Protein AF-A0A382IQC7-F1 (afdb_monomer)

Structure (mmCIF, N/CA/C/O backbone):
data_AF-A0A382IQC7-F1
#
_entry.id   AF-A0A382IQC7-F1
#
loop_
_atom_site.group_PDB
_atom_site.id
_atom_site.type_symbol
_atom_site.label_atom_id
_atom_site.label_alt_id
_atom_site.label_comp_id
_atom_site.label_asym_id
_atom_site.label_entity_id
_atom_site.label_seq_id
_atom_site.pdbx_PDB_ins_code
_atom_site.Cartn_x
_atom_site.Cartn_y
_atom_site.Cartn_z
_atom_site.occupancy
_atom_site.B_iso_or_equiv
_atom_site.auth_seq_id
_atom_site.auth_comp_id
_atom_site.auth_asym_id
_atom_site.auth_atom_id
_atom_site.pdbx_PDB_model_num
ATOM 1 N N . MET A 1 1 ? -24.395 5.569 4.570 1.00 50.66 1 MET A N 1
ATOM 2 C CA . MET A 1 1 ? -24.967 5.111 5.861 1.00 50.66 1 MET A CA 1
ATOM 3 C C . MET A 1 1 ? -24.193 5.808 6.965 1.00 50.66 1 MET A C 1
ATOM 5 O O . MET A 1 1 ? -23.019 5.504 7.109 1.00 50.66 1 MET A O 1
ATOM 9 N N . ALA A 1 2 ? -24.800 6.760 7.675 1.00 58.47 2 ALA A N 1
ATOM 10 C CA . ALA A 1 2 ? -24.135 7.452 8.781 1.00 58.47 2 ALA A CA 1
ATOM 11 C C . ALA A 1 2 ? -23.971 6.509 9.987 1.00 58.47 2 ALA A C 1
ATOM 13 O O . ALA A 1 2 ? -24.897 5.754 10.305 1.00 58.47 2 ALA A O 1
ATOM 14 N N . ALA A 1 3 ? -22.805 6.532 10.636 1.00 67.75 3 ALA A N 1
ATOM 15 C CA . ALA A 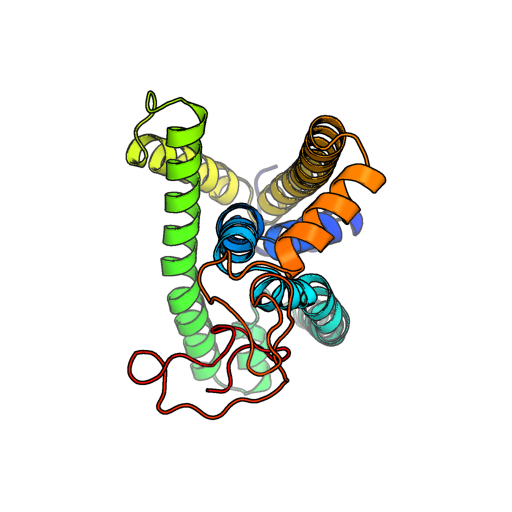1 3 ? -22.567 5.782 11.866 1.00 67.75 3 ALA A CA 1
ATOM 16 C C . ALA A 1 3 ? -23.370 6.399 13.022 1.00 67.75 3 ALA A C 1
ATOM 18 O O . ALA A 1 3 ? -23.336 7.610 13.221 1.00 67.75 3 ALA A O 1
ATOM 19 N N . LYS A 1 4 ? -24.110 5.573 13.774 1.00 74.38 4 LYS A N 1
ATOM 20 C CA . LYS A 1 4 ? -24.968 6.034 14.884 1.00 74.38 4 LYS A CA 1
ATOM 21 C C . LYS A 1 4 ? -24.346 5.800 16.262 1.00 74.38 4 LYS A C 1
ATOM 23 O O . LYS A 1 4 ? -24.781 6.403 17.236 1.00 74.38 4 LYS A O 1
ATOM 28 N N . THR A 1 5 ? -23.341 4.929 16.349 1.00 84.31 5 THR A N 1
ATOM 29 C CA . THR A 1 5 ? -22.619 4.595 17.583 1.00 84.31 5 THR A CA 1
ATOM 30 C C . THR A 1 5 ? -21.107 4.580 17.342 1.00 84.31 5 THR A C 1
ATOM 32 O O . THR A 1 5 ? -20.656 4.412 16.207 1.00 84.31 5 THR A O 1
ATOM 35 N N . ALA A 1 6 ? -20.306 4.696 18.407 1.00 82.44 6 ALA A N 1
ATOM 36 C CA . ALA A 1 6 ? -18.845 4.584 18.312 1.00 82.44 6 ALA A CA 1
ATOM 37 C C . ALA A 1 6 ? -18.402 3.226 17.731 1.00 82.44 6 ALA A C 1
ATOM 39 O O . ALA A 1 6 ? -17.482 3.163 16.921 1.00 82.44 6 ALA A O 1
ATOM 40 N N . SER A 1 7 ? -19.105 2.142 18.071 1.00 83.12 7 SER A N 1
ATOM 41 C CA . SER A 1 7 ? -18.859 0.807 17.509 1.00 83.12 7 SER A CA 1
ATOM 42 C C . SER A 1 7 ? -19.154 0.746 16.002 1.00 83.12 7 SER A C 1
ATOM 44 O O . SER A 1 7 ? -18.397 0.155 15.228 1.00 83.12 7 SER A O 1
ATOM 46 N N . ASP A 1 8 ? -20.216 1.412 15.541 1.00 83.56 8 ASP A N 1
ATOM 47 C CA . ASP A 1 8 ? -20.503 1.508 14.106 1.00 83.56 8 ASP A CA 1
ATOM 48 C C . ASP A 1 8 ? -19.432 2.312 13.366 1.00 83.56 8 ASP A C 1
ATOM 50 O O . ASP A 1 8 ? -19.061 1.951 12.250 1.00 83.56 8 ASP A O 1
ATOM 54 N N . TYR A 1 9 ? -18.914 3.372 13.989 1.00 88.06 9 TYR A N 1
ATOM 55 C CA . TYR A 1 9 ? -17.903 4.225 13.376 1.00 88.06 9 TYR A CA 1
ATOM 56 C C . TYR A 1 9 ? -16.532 3.540 13.309 1.00 88.06 9 TYR A C 1
ATOM 58 O O . TYR A 1 9 ? -15.943 3.464 12.234 1.00 88.06 9 TYR A O 1
ATOM 66 N N . PHE A 1 10 ? -16.031 3.003 14.425 1.00 88.50 10 PHE A N 1
ATOM 67 C CA . PHE A 1 10 ? -14.656 2.496 14.509 1.00 88.50 10 PHE A CA 1
ATOM 68 C C . PHE A 1 10 ? -14.490 1.049 14.048 1.00 88.50 10 PHE A C 1
ATOM 70 O O . PHE A 1 10 ? -13.421 0.699 13.563 1.00 88.50 10 PHE A O 1
ATOM 77 N N . ILE A 1 11 ? -15.517 0.203 14.187 1.00 89.06 11 ILE A N 1
ATOM 78 C CA . ILE A 1 11 ? -15.423 -1.232 13.860 1.00 89.06 11 ILE A CA 1
ATOM 79 C C . ILE A 1 11 ? -16.550 -1.718 12.943 1.00 89.06 11 ILE A C 1
ATOM 81 O O . ILE A 1 11 ? -16.759 -2.927 12.807 1.00 89.06 11 ILE A O 1
ATOM 85 N N . ALA A 1 12 ? -17.292 -0.797 12.313 1.00 89.06 12 ALA A N 1
ATOM 86 C CA . ALA A 1 12 ? -18.401 -1.106 11.406 1.00 89.06 12 ALA A CA 1
ATOM 87 C C . ALA A 1 12 ? -19.440 -2.068 12.023 1.00 89.06 12 ALA A C 1
ATOM 89 O O . ALA A 1 12 ? -20.004 -2.929 11.336 1.00 89.06 12 ALA A O 1
ATOM 90 N N . GLY A 1 13 ? -19.627 -1.994 13.347 1.00 84.88 13 GLY A N 1
ATOM 91 C CA . GLY A 1 13 ? -20.501 -2.892 14.107 1.00 84.88 13 GLY A CA 1
ATOM 92 C C . GLY A 1 13 ? -20.117 -4.376 14.017 1.00 84.88 13 GLY A C 1
ATOM 93 O O . GLY A 1 13 ? -20.933 -5.234 14.350 1.00 84.88 13 GLY A O 1
ATOM 94 N N . ARG A 1 14 ? -18.901 -4.700 13.542 1.00 86.75 14 ARG A N 1
ATOM 95 C CA . ARG A 1 14 ? -18.401 -6.063 13.265 1.00 86.75 14 ARG A CA 1
ATOM 96 C C . ARG A 1 14 ? -19.248 -6.843 12.252 1.00 86.75 14 ARG A C 1
ATOM 98 O O . ARG A 1 14 ? -19.338 -8.067 12.330 1.00 86.75 14 ARG A O 1
ATOM 105 N N . ARG A 1 15 ? -19.878 -6.134 11.310 1.00 87.19 15 ARG A N 1
ATOM 106 C CA . ARG A 1 15 ? -20.791 -6.698 10.294 1.00 87.19 15 ARG A CA 1
ATOM 107 C C . ARG A 1 15 ? -20.268 -6.564 8.861 1.00 87.19 15 ARG A C 1
ATOM 109 O O . ARG A 1 15 ? -21.053 -6.620 7.917 1.00 87.19 15 ARG A O 1
ATOM 116 N N . LEU A 1 16 ? -18.963 -6.359 8.680 1.00 88.81 16 LEU A N 1
ATOM 117 C CA . LEU A 1 16 ? -18.361 -6.386 7.347 1.00 88.81 16 LEU A CA 1
ATOM 118 C C . LEU A 1 16 ? -18.411 -7.811 6.789 1.00 88.81 16 LEU A C 1
ATOM 120 O O . LEU A 1 16 ? -18.106 -8.773 7.494 1.00 88.81 16 LEU A O 1
ATOM 124 N N . SER A 1 17 ? -18.818 -7.940 5.528 1.00 91.62 17 SER A N 1
ATOM 125 C CA . SER A 1 17 ? -18.767 -9.218 4.825 1.00 91.62 17 SER A CA 1
ATOM 126 C C . SER A 1 17 ? -17.313 -9.614 4.571 1.00 91.62 17 SER A C 1
ATOM 128 O O . SER A 1 17 ? -16.436 -8.758 4.445 1.00 91.62 17 SER A O 1
ATOM 130 N N . ILE A 1 18 ? -17.053 -10.918 4.478 1.00 90.06 18 ILE A N 1
ATOM 131 C CA . ILE A 1 18 ? -15.690 -11.434 4.306 1.00 90.06 18 ILE A CA 1
ATOM 132 C C . ILE A 1 18 ? -15.020 -10.905 3.032 1.00 90.06 18 ILE A C 1
ATOM 134 O O . ILE A 1 18 ? -13.853 -10.543 3.070 1.00 90.06 18 ILE A O 1
ATOM 138 N N . TRP A 1 19 ? -15.763 -10.780 1.930 1.00 91.50 19 TRP A N 1
ATOM 139 C CA . TRP A 1 19 ? -15.232 -10.278 0.660 1.00 91.50 19 TRP A CA 1
ATOM 140 C C . TRP A 1 19 ? -14.831 -8.802 0.736 1.00 91.50 19 TRP A C 1
ATOM 142 O O . TRP A 1 19 ? -13.749 -8.446 0.283 1.00 91.50 19 TRP A O 1
ATOM 152 N N . VAL A 1 20 ? -15.659 -7.963 1.374 1.00 92.62 20 VAL A N 1
ATOM 153 C CA . VAL A 1 20 ? -15.329 -6.548 1.625 1.00 92.62 20 VAL A CA 1
ATOM 154 C C . VAL A 1 20 ? -14.125 -6.450 2.554 1.00 92.62 20 VAL A C 1
ATOM 156 O O . VAL A 1 20 ? -13.230 -5.656 2.308 1.00 92.62 20 VAL A O 1
ATOM 159 N N . PHE A 1 21 ? -14.062 -7.282 3.597 1.00 90.38 21 PHE A N 1
ATOM 160 C CA . PHE A 1 21 ? -12.916 -7.306 4.502 1.00 90.38 21 PHE A CA 1
ATOM 161 C C . PHE A 1 21 ? -11.616 -7.682 3.783 1.00 90.38 21 PHE A C 1
ATOM 163 O O . PHE A 1 21 ? -10.625 -6.985 3.955 1.00 90.38 21 PHE A O 1
ATOM 170 N N . VAL A 1 22 ? -11.615 -8.749 2.978 1.00 89.06 22 VAL A N 1
ATOM 171 C CA . VAL A 1 22 ? -10.417 -9.204 2.259 1.00 89.06 22 VAL A CA 1
ATOM 172 C C . VAL A 1 22 ? -9.949 -8.140 1.271 1.00 89.06 22 VAL A C 1
ATOM 174 O O . VAL A 1 22 ? -8.792 -7.743 1.331 1.00 89.06 22 VAL A O 1
ATOM 177 N N . LEU A 1 23 ? -10.841 -7.628 0.417 1.00 91.62 23 LEU A N 1
ATOM 178 C CA . LEU A 1 23 ? -10.476 -6.629 -0.592 1.00 91.62 23 LEU A CA 1
ATOM 179 C C . LEU A 1 23 ? -10.045 -5.302 0.039 1.00 91.62 23 LEU A C 1
ATOM 181 O O . LEU A 1 23 ? -9.048 -4.726 -0.391 1.00 91.62 23 LEU A O 1
ATOM 185 N N . ALA A 1 24 ? -10.739 -4.847 1.085 1.00 91.50 24 ALA A N 1
ATOM 186 C CA . ALA A 1 24 ? -10.340 -3.645 1.806 1.00 91.50 24 ALA A CA 1
ATOM 187 C C . ALA A 1 24 ? -8.986 -3.828 2.500 1.00 91.50 24 ALA A C 1
ATOM 189 O O . ALA A 1 24 ? -8.097 -3.009 2.316 1.00 91.50 24 ALA A O 1
ATOM 190 N N . ALA A 1 25 ? -8.782 -4.932 3.229 1.00 88.38 25 ALA A N 1
ATOM 191 C CA . ALA A 1 25 ? -7.510 -5.212 3.895 1.00 88.38 25 ALA A CA 1
ATOM 192 C C . ALA A 1 25 ? -6.348 -5.315 2.895 1.00 88.38 25 ALA A C 1
ATOM 194 O O . ALA A 1 25 ? -5.249 -4.835 3.181 1.00 88.38 25 ALA A O 1
ATOM 195 N N . THR A 1 26 ? -6.588 -5.898 1.717 1.00 87.81 26 THR A N 1
ATOM 196 C CA . THR A 1 26 ? -5.640 -5.899 0.600 1.00 87.81 26 THR A CA 1
ATOM 197 C C . THR A 1 26 ? -5.343 -4.469 0.147 1.00 87.81 26 THR A C 1
ATOM 199 O O . THR A 1 26 ? -4.179 -4.086 0.155 1.00 87.81 26 THR A O 1
ATOM 202 N N . ALA A 1 27 ? -6.349 -3.648 -0.169 1.00 88.44 27 ALA A N 1
ATOM 203 C CA . ALA A 1 27 ? -6.131 -2.257 -0.587 1.00 88.44 27 ALA A CA 1
ATOM 204 C C . ALA A 1 27 ? -5.377 -1.426 0.463 1.00 88.44 27 ALA A C 1
ATOM 206 O O . ALA A 1 27 ? -4.446 -0.703 0.126 1.00 88.44 27 ALA A O 1
ATOM 207 N N . THR A 1 28 ? -5.723 -1.568 1.746 1.00 86.31 28 THR A N 1
ATOM 208 C CA . THR A 1 28 ? -5.033 -0.863 2.833 1.00 86.31 28 THR A CA 1
ATOM 209 C C . THR A 1 28 ? -3.573 -1.317 2.963 1.00 86.31 28 THR A C 1
ATOM 211 O O . THR A 1 28 ? -2.697 -0.505 3.261 1.00 86.31 28 THR A O 1
ATOM 214 N N . SER A 1 29 ? -3.295 -2.608 2.740 1.00 84.38 29 SER A N 1
ATOM 215 C CA . SER A 1 29 ? -1.931 -3.160 2.789 1.00 84.38 29 SER A CA 1
ATOM 216 C C . SER A 1 29 ? -1.086 -2.702 1.597 1.00 84.38 29 SER A C 1
ATOM 218 O O . SER A 1 29 ? 0.093 -2.392 1.760 1.00 84.38 29 SER A O 1
ATOM 220 N N . PHE A 1 30 ? -1.686 -2.637 0.407 1.00 79.12 30 PHE A N 1
ATOM 221 C CA . PHE A 1 30 ? -1.059 -2.181 -0.832 1.00 79.12 30 PHE A CA 1
ATOM 222 C C . PHE A 1 30 ? -1.426 -0.715 -1.081 1.00 79.12 30 PHE A C 1
ATOM 224 O O . PHE A 1 30 ? -2.283 -0.393 -1.901 1.00 79.12 30 PHE A O 1
ATOM 231 N N . SER A 1 31 ? -0.792 0.179 -0.322 1.00 74.94 31 SER A N 1
ATOM 232 C CA . SER A 1 31 ? -1.047 1.621 -0.388 1.00 74.94 31 SER A CA 1
ATOM 233 C C . SER A 1 31 ? -0.593 2.248 -1.713 1.00 74.94 31 SER A C 1
ATOM 235 O O . SER A 1 31 ? 0.053 1.606 -2.542 1.00 74.94 31 SER A O 1
ATOM 237 N N . GLY A 1 32 ? -0.835 3.553 -1.892 1.00 69.62 32 GLY A N 1
ATOM 238 C CA . GLY A 1 32 ? -0.350 4.302 -3.062 1.00 69.62 32 GLY A CA 1
ATOM 239 C C . GLY A 1 32 ? 1.166 4.195 -3.303 1.00 69.62 32 GLY A C 1
ATOM 240 O O . GLY A 1 32 ? 1.626 4.342 -4.438 1.00 69.62 32 GLY A O 1
ATOM 241 N N . TRP A 1 33 ? 1.953 3.860 -2.273 1.00 77.31 33 TRP A N 1
ATOM 242 C CA . TRP A 1 33 ? 3.382 3.583 -2.419 1.00 77.31 33 TRP A CA 1
ATOM 243 C C . TRP A 1 33 ? 3.662 2.349 -3.292 1.00 77.31 33 TRP A C 1
ATOM 245 O O . TRP A 1 33 ? 4.582 2.385 -4.108 1.00 77.31 33 TRP A O 1
ATOM 255 N N . THR A 1 34 ? 2.841 1.299 -3.201 1.00 81.25 34 THR A N 1
ATOM 256 C CA . THR A 1 34 ? 2.967 0.086 -4.027 1.00 81.25 34 THR A CA 1
ATOM 257 C C . THR A 1 34 ? 2.800 0.373 -5.520 1.00 81.25 34 THR A C 1
ATOM 259 O O . THR A 1 34 ? 3.314 -0.377 -6.341 1.00 81.25 34 THR A O 1
ATOM 262 N N . PHE A 1 35 ? 2.119 1.456 -5.894 1.00 74.69 35 PHE A N 1
ATOM 263 C CA . PHE A 1 35 ? 1.821 1.760 -7.296 1.00 74.69 35 PHE A CA 1
ATOM 264 C C . PHE A 1 35 ? 2.741 2.816 -7.901 1.00 74.69 35 PHE A C 1
ATOM 266 O O . PHE A 1 35 ? 3.049 2.744 -9.085 1.00 74.69 35 PHE A O 1
ATOM 273 N N . MET A 1 36 ? 3.208 3.781 -7.108 1.00 77.00 36 MET A N 1
ATOM 274 C CA . MET A 1 36 ? 4.132 4.814 -7.594 1.00 77.00 36 MET A CA 1
ATOM 275 C C . MET A 1 36 ? 5.576 4.541 -7.179 1.00 77.00 36 MET A C 1
ATOM 277 O O . MET A 1 36 ? 6.485 4.580 -8.004 1.00 77.00 36 MET A O 1
ATOM 281 N N . GLY A 1 37 ? 5.795 4.260 -5.895 1.00 82.75 37 GLY A N 1
ATOM 282 C CA . GLY A 1 37 ? 7.131 4.077 -5.334 1.00 82.75 37 GLY A CA 1
ATOM 283 C C . GLY A 1 37 ? 7.753 2.758 -5.767 1.00 82.75 37 GLY A C 1
ATOM 284 O O . GLY A 1 37 ? 8.868 2.742 -6.283 1.00 82.75 37 GLY A O 1
ATOM 285 N N . HIS A 1 38 ? 7.018 1.659 -5.597 1.00 86.50 38 HIS A N 1
ATOM 286 C CA . HIS A 1 38 ? 7.540 0.317 -5.850 1.00 86.50 38 HIS A CA 1
ATOM 287 C C . HIS A 1 38 ? 7.932 0.090 -7.323 1.00 86.50 38 HIS A C 1
ATOM 289 O O . HIS A 1 38 ? 9.081 -0.283 -7.557 1.00 86.50 38 HIS A O 1
ATOM 295 N N . PRO A 1 39 ? 7.098 0.396 -8.343 1.00 87.75 39 PRO A N 1
ATOM 296 C CA . PRO A 1 39 ? 7.492 0.230 -9.742 1.00 87.75 39 PRO A CA 1
ATOM 297 C C . PRO A 1 39 ? 8.587 1.213 -10.157 1.00 87.75 39 PRO A C 1
ATOM 299 O O . PRO A 1 39 ? 9.449 0.853 -10.948 1.00 87.75 39 PRO A O 1
ATOM 302 N N . GLY A 1 40 ? 8.606 2.426 -9.590 1.00 87.94 40 GLY A N 1
ATOM 303 C CA . GLY A 1 40 ? 9.681 3.393 -9.824 1.00 87.94 40 GLY A CA 1
ATOM 304 C C . GLY A 1 40 ? 11.035 2.908 -9.296 1.00 87.94 40 GLY A C 1
ATOM 305 O O . GLY A 1 40 ? 12.060 3.084 -9.953 1.00 87.94 40 GLY A O 1
ATOM 306 N N . LEU A 1 41 ? 11.046 2.245 -8.138 1.00 88.12 41 LEU A N 1
ATOM 307 C CA . LEU A 1 41 ? 12.248 1.624 -7.585 1.00 88.12 41 LEU A CA 1
ATOM 308 C C . LEU A 1 41 ? 12.656 0.365 -8.355 1.00 88.12 41 LEU A C 1
ATOM 310 O O . LEU A 1 41 ? 13.846 0.190 -8.589 1.00 88.12 41 LEU A O 1
ATOM 314 N N . ILE A 1 42 ? 11.710 -0.455 -8.829 1.00 90.06 42 ILE A N 1
ATOM 315 C CA . ILE A 1 42 ? 12.022 -1.562 -9.751 1.00 90.06 42 ILE A CA 1
ATOM 316 C C . ILE A 1 42 ? 12.617 -1.012 -1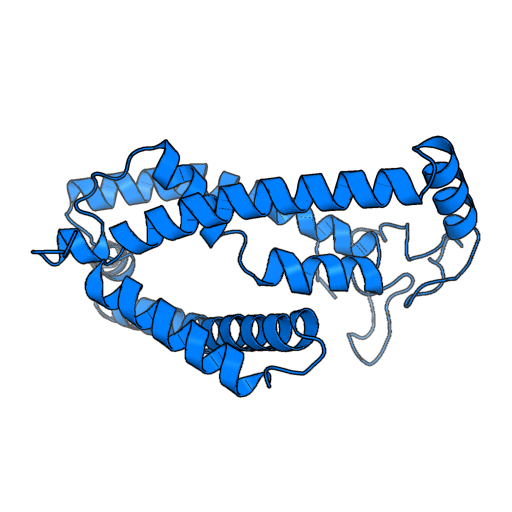1.050 1.00 90.06 42 ILE A C 1
ATOM 318 O O . ILE A 1 42 ? 13.630 -1.516 -11.518 1.00 90.06 42 ILE A O 1
ATOM 322 N N . TYR A 1 43 ? 12.041 0.049 -11.613 1.00 88.94 43 TYR A N 1
ATOM 323 C CA . TYR A 1 43 ? 12.551 0.666 -12.834 1.00 88.94 43 TYR A CA 1
ATOM 324 C C . TYR A 1 43 ? 13.966 1.222 -12.650 1.00 88.94 43 TYR A C 1
ATOM 326 O O . TYR A 1 43 ? 14.789 1.093 -13.551 1.00 88.94 43 TYR A O 1
ATOM 334 N N . ARG A 1 44 ? 14.262 1.822 -11.491 1.00 88.62 44 ARG A N 1
ATOM 335 C CA . ARG A 1 44 ? 15.568 2.425 -11.189 1.00 88.62 44 ARG A CA 1
ATOM 336 C C . ARG A 1 44 ? 16.633 1.396 -10.818 1.00 88.62 44 ARG A C 1
ATOM 338 O O . ARG A 1 44 ? 17.769 1.501 -11.277 1.00 88.62 44 ARG A O 1
ATOM 345 N N . ASP A 1 45 ? 16.282 0.470 -9.933 1.00 87.31 45 ASP A N 1
ATOM 346 C CA . ASP A 1 45 ? 17.232 -0.418 -9.268 1.00 87.31 45 ASP A CA 1
ATOM 347 C C . ASP A 1 45 ? 17.184 -1.851 -9.811 1.00 87.31 45 ASP A C 1
ATOM 349 O O . ASP A 1 45 ? 18.135 -2.589 -9.604 1.00 87.31 45 ASP A O 1
ATOM 353 N N . GLY A 1 46 ? 16.146 -2.239 -10.550 1.00 88.25 46 GLY A N 1
ATOM 354 C CA . GLY A 1 46 ? 16.040 -3.544 -11.197 1.00 88.25 46 GLY A CA 1
ATOM 355 C C . GLY A 1 46 ? 15.533 -4.664 -10.283 1.00 88.25 46 GLY A C 1
ATOM 356 O O . GLY A 1 46 ? 14.855 -4.448 -9.272 1.00 88.25 46 GLY A O 1
ATOM 357 N N . PHE A 1 47 ? 15.852 -5.902 -10.655 1.00 85.88 47 PHE A N 1
ATOM 358 C CA . PHE A 1 47 ? 15.338 -7.131 -10.043 1.00 85.88 47 PHE A CA 1
ATOM 359 C C . PHE A 1 47 ? 15.831 -7.349 -8.613 1.00 85.88 47 PHE A C 1
ATOM 361 O O . PHE A 1 47 ? 15.110 -7.927 -7.797 1.00 85.88 47 PHE A O 1
ATOM 368 N N . GLN A 1 48 ? 17.000 -6.805 -8.279 1.00 83.44 48 GLN A N 1
ATOM 369 C CA . GLN A 1 48 ? 17.499 -6.742 -6.906 1.00 83.44 48 GLN A CA 1
ATOM 370 C C . GLN A 1 48 ? 16.475 -6.119 -5.943 1.00 83.44 48 GLN A C 1
ATOM 372 O O . GLN A 1 48 ? 16.275 -6.629 -4.842 1.00 83.44 48 GLN A O 1
ATOM 377 N N . TYR A 1 49 ? 15.766 -5.067 -6.371 1.00 85.88 49 TYR A N 1
ATOM 378 C CA . TYR A 1 49 ? 14.689 -4.474 -5.587 1.00 85.88 49 TYR A CA 1
ATOM 379 C C . TYR A 1 49 ? 13.364 -5.208 -5.777 1.00 85.88 49 TYR A C 1
ATOM 381 O O . TYR A 1 49 ? 12.571 -5.285 -4.845 1.00 85.88 49 TYR A O 1
ATOM 389 N N . ALA A 1 50 ? 13.112 -5.793 -6.952 1.00 85.44 50 ALA A N 1
ATOM 390 C CA . ALA A 1 50 ? 11.880 -6.540 -7.205 1.00 85.44 50 ALA A CA 1
ATOM 391 C C . ALA A 1 50 ? 11.665 -7.693 -6.208 1.00 85.44 50 ALA A C 1
ATOM 393 O O . ALA A 1 50 ? 10.514 -8.007 -5.899 1.00 85.44 50 ALA A O 1
ATOM 394 N N . TYR A 1 51 ? 12.736 -8.255 -5.631 1.00 78.88 51 TYR A N 1
ATOM 395 C CA . TYR A 1 51 ? 12.646 -9.220 -4.529 1.00 78.88 51 TYR A CA 1
ATOM 396 C C . TYR A 1 51 ? 11.865 -8.675 -3.321 1.00 78.88 51 TYR A C 1
ATOM 398 O O . TYR A 1 51 ? 11.199 -9.425 -2.609 1.00 78.88 51 TYR A O 1
ATOM 406 N N . ALA A 1 52 ? 11.842 -7.356 -3.118 1.00 8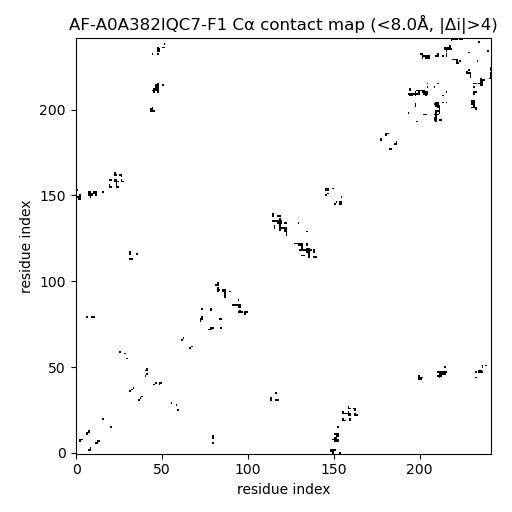2.38 52 ALA A N 1
ATOM 407 C CA . ALA A 1 52 ? 11.029 -6.738 -2.084 1.00 82.38 52 ALA A CA 1
ATOM 408 C C . ALA A 1 52 ? 9.547 -7.112 -2.188 1.00 82.38 52 ALA A C 1
ATOM 410 O O . ALA A 1 52 ? 8.884 -7.249 -1.164 1.00 82.38 52 ALA A O 1
ATOM 411 N N . SER A 1 53 ? 9.051 -7.381 -3.399 1.00 85.06 53 SER A N 1
ATOM 412 C CA . SER A 1 53 ? 7.654 -7.733 -3.679 1.00 85.06 53 SER A CA 1
ATOM 413 C C . SER A 1 53 ? 7.146 -8.956 -2.907 1.00 85.06 53 SER A C 1
ATOM 415 O O . SER A 1 53 ? 5.934 -9.113 -2.776 1.00 85.06 53 SER A O 1
ATOM 417 N N . PHE A 1 54 ? 8.021 -9.794 -2.332 1.00 83.38 54 PHE A N 1
ATOM 418 C CA . PHE A 1 54 ? 7.613 -10.871 -1.420 1.00 83.38 54 PHE A CA 1
ATOM 419 C C . PHE A 1 54 ? 6.842 -10.369 -0.186 1.00 83.38 54 PHE A C 1
ATOM 421 O O . PHE A 1 54 ? 6.106 -11.156 0.419 1.00 83.38 54 PHE A O 1
ATOM 428 N N . TYR A 1 55 ? 6.905 -9.067 0.145 1.00 83.75 55 TYR A N 1
ATOM 429 C CA . TYR A 1 55 ? 6.024 -8.470 1.159 1.00 83.75 55 TYR A CA 1
ATOM 430 C C . TYR A 1 55 ? 4.535 -8.716 0.865 1.00 83.75 55 TYR A C 1
ATOM 432 O O . TYR A 1 55 ? 3.730 -8.820 1.791 1.00 83.75 55 TYR A O 1
ATOM 440 N N . ALA A 1 56 ? 4.170 -8.878 -0.413 1.00 84.00 56 ALA A N 1
ATOM 441 C CA . ALA A 1 56 ? 2.809 -9.176 -0.841 1.00 84.00 56 ALA A CA 1
ATOM 442 C C . ALA A 1 56 ? 2.275 -10.507 -0.286 1.00 84.00 56 ALA A C 1
ATOM 444 O O . ALA A 1 56 ? 1.065 -10.673 -0.152 1.00 84.00 56 ALA A O 1
ATOM 445 N N . ILE A 1 57 ? 3.167 -11.443 0.054 1.00 85.69 57 ILE A N 1
ATOM 446 C CA . ILE A 1 57 ? 2.826 -12.734 0.662 1.00 85.69 57 ILE A CA 1
ATOM 447 C C . ILE A 1 57 ? 2.990 -12.663 2.180 1.00 85.69 57 ILE A C 1
ATOM 449 O O . ILE A 1 57 ? 2.118 -13.124 2.921 1.00 85.69 57 ILE A O 1
ATOM 453 N N . THR A 1 58 ? 4.090 -12.081 2.665 1.00 84.56 58 THR A N 1
ATOM 454 C CA . THR A 1 58 ? 4.408 -12.097 4.099 1.00 84.56 58 THR A CA 1
ATOM 455 C C . THR A 1 58 ? 3.425 -11.268 4.931 1.00 84.56 58 THR A C 1
ATOM 457 O O . THR A 1 58 ? 3.067 -11.697 6.032 1.00 84.56 58 THR A O 1
ATOM 460 N N . ILE A 1 59 ? 2.917 -10.138 4.416 1.00 85.81 59 ILE A N 1
ATOM 461 C CA . ILE A 1 59 ? 1.936 -9.299 5.129 1.00 85.81 59 ILE A CA 1
ATOM 462 C C . ILE A 1 59 ? 0.602 -10.045 5.338 1.00 85.81 59 ILE A C 1
ATOM 464 O O . ILE A 1 59 ? 0.199 -10.211 6.493 1.00 85.81 59 ILE A O 1
ATOM 468 N N . PRO A 1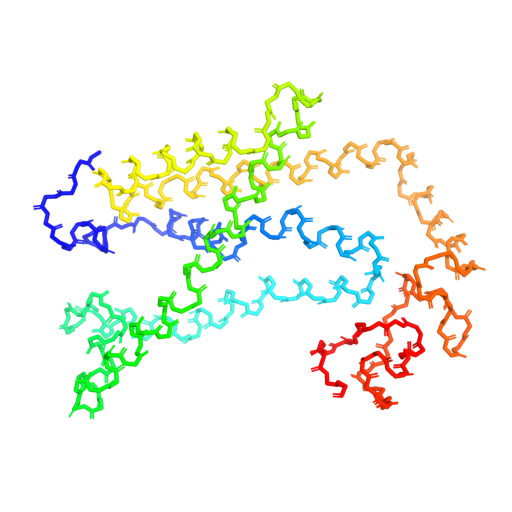 60 ? -0.085 -10.574 4.300 1.00 85.44 60 PRO A N 1
ATOM 469 C CA . PRO A 1 60 ? -1.309 -11.348 4.515 1.00 85.44 60 PRO A CA 1
ATOM 470 C C . PRO A 1 60 ? -1.079 -12.608 5.349 1.00 85.44 60 PRO A C 1
ATOM 472 O O . PRO A 1 60 ? -1.902 -12.933 6.204 1.00 85.44 60 PRO A O 1
ATOM 475 N N . PHE A 1 61 ? 0.043 -13.305 5.136 1.00 87.00 61 PHE A N 1
ATOM 476 C CA . PHE A 1 61 ? 0.363 -14.530 5.865 1.00 87.00 61 PHE A CA 1
ATOM 477 C C . PHE A 1 61 ? 0.481 -14.284 7.374 1.00 87.00 61 PHE A C 1
ATOM 479 O O . PHE A 1 61 ? -0.199 -14.935 8.170 1.00 87.00 61 PHE A O 1
ATOM 486 N N . THR A 1 62 ? 1.275 -13.288 7.774 1.00 86.44 62 THR A N 1
ATOM 487 C CA . THR A 1 62 ? 1.378 -12.880 9.184 1.00 86.44 62 THR A CA 1
ATOM 488 C C . THR A 1 62 ? 0.031 -12.391 9.721 1.00 86.44 62 THR A C 1
ATOM 490 O O . THR A 1 62 ? -0.356 -12.748 10.837 1.00 86.44 62 THR A O 1
ATOM 493 N N . GLY A 1 63 ? -0.748 -11.676 8.905 1.00 85.19 63 GLY A N 1
ATOM 494 C CA . GLY A 1 63 ? -2.118 -11.289 9.225 1.00 85.19 63 GLY A CA 1
ATOM 495 C C . GLY A 1 63 ? -3.003 -12.481 9.604 1.00 85.19 63 GLY A C 1
ATOM 496 O O . GLY A 1 63 ? -3.621 -12.481 10.669 1.00 85.19 63 GLY A O 1
ATOM 497 N N . VAL A 1 64 ? -3.022 -13.538 8.791 1.00 84.31 64 VAL A N 1
ATOM 498 C CA . VAL A 1 64 ? -3.805 -14.756 9.062 1.00 84.31 64 VAL A CA 1
ATOM 499 C C . VAL A 1 64 ? -3.346 -15.451 10.347 1.00 84.31 64 VAL A C 1
ATOM 501 O O . VAL A 1 64 ? -4.190 -15.892 11.134 1.00 84.31 64 VAL A O 1
ATOM 504 N N . MET A 1 65 ? -2.033 -15.520 10.593 1.00 87.06 65 MET A N 1
ATOM 505 C CA . MET A 1 65 ? -1.488 -16.178 11.785 1.00 87.06 65 MET A CA 1
ATOM 506 C C . MET A 1 65 ? -1.826 -15.436 13.084 1.00 87.06 65 MET A C 1
ATOM 508 O O . MET A 1 65 ? -2.205 -16.069 14.072 1.00 87.06 65 MET A O 1
ATOM 512 N N . 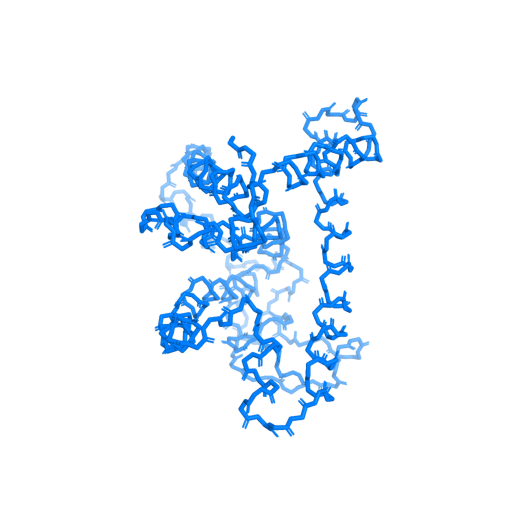PHE A 1 66 ? -1.716 -14.104 13.101 1.00 86.75 66 PHE A N 1
ATOM 513 C CA . PHE A 1 66 ? -1.795 -13.326 14.342 1.00 86.75 66 PHE A CA 1
ATOM 514 C C . PHE A 1 66 ? -3.132 -12.593 14.537 1.00 86.75 66 PHE A C 1
ATOM 516 O O . PHE A 1 66 ? -3.647 -12.551 15.660 1.00 86.75 66 PHE A O 1
ATOM 523 N N . LEU A 1 67 ? -3.750 -12.054 13.479 1.00 87.00 67 LEU A N 1
ATOM 524 C CA . LEU A 1 67 ? -4.942 -11.201 13.610 1.00 87.00 67 LEU A CA 1
ATOM 525 C C . LEU A 1 67 ? -6.193 -11.984 14.005 1.00 87.00 67 LEU A C 1
ATOM 527 O O . LEU A 1 67 ? -7.051 -11.438 14.696 1.00 87.00 67 LEU A O 1
ATOM 531 N N . LYS A 1 68 ? -6.291 -13.275 13.654 1.00 87.62 68 LYS A N 1
ATOM 532 C CA . LYS A 1 68 ? -7.423 -14.121 14.071 1.00 87.62 68 LYS A CA 1
ATOM 533 C C . LYS A 1 68 ? -7.567 -14.154 15.593 1.00 87.62 68 LYS A C 1
ATOM 535 O O . LYS A 1 68 ? -8.674 -14.014 16.113 1.00 87.62 68 LYS A O 1
ATOM 540 N N . ARG A 1 69 ? -6.454 -14.319 16.317 1.00 89.06 69 ARG A N 1
ATOM 541 C CA . ARG A 1 69 ? -6.456 -14.344 17.786 1.00 89.06 69 ARG A CA 1
ATOM 542 C C . ARG A 1 69 ? -6.885 -12.993 18.355 1.00 89.06 69 ARG A C 1
ATOM 544 O O . ARG A 1 69 ? -7.735 -12.965 19.242 1.00 89.06 69 ARG A O 1
ATOM 551 N N . GLN A 1 70 ? -6.360 -11.897 17.807 1.00 89.69 70 GLN A N 1
ATOM 552 C CA . GLN A 1 70 ? -6.720 -10.546 18.245 1.00 89.69 70 GLN A CA 1
ATOM 553 C C . GLN A 1 70 ? -8.198 -10.238 17.997 1.00 89.69 70 GLN A C 1
ATOM 555 O O . GLN A 1 70 ? -8.879 -9.715 18.874 1.00 89.69 70 GLN A O 1
ATOM 560 N N . TRP A 1 71 ? -8.735 -10.651 16.848 1.00 88.75 71 TRP A N 1
ATOM 561 C CA . TRP A 1 71 ? -10.153 -10.499 16.536 1.00 88.75 71 TRP A CA 1
ATOM 562 C C . TRP A 1 71 ? -11.053 -11.254 17.523 1.00 88.75 71 TRP A C 1
ATOM 564 O O . TRP A 1 71 ? -12.040 -10.699 18.007 1.00 88.75 71 TRP A O 1
ATOM 574 N N . MET A 1 72 ? -10.698 -12.495 17.877 1.00 91.19 72 MET A N 1
ATOM 575 C CA . MET A 1 72 ? -11.444 -13.284 18.865 1.00 91.19 72 MET A CA 1
ATOM 576 C C . MET A 1 72 ? -11.439 -12.629 20.253 1.00 91.19 72 MET A C 1
ATOM 578 O O . MET A 1 72 ? -12.484 -12.570 20.904 1.00 91.19 72 MET A O 1
ATOM 582 N N . LEU A 1 73 ? -10.287 -12.114 20.695 1.00 91.94 73 LEU A N 1
ATOM 583 C CA . LEU A 1 73 ? -10.155 -11.407 21.972 1.00 91.94 73 LEU A CA 1
ATOM 584 C C . LEU A 1 73 ? -10.949 -10.100 21.970 1.00 91.94 73 LEU A C 1
ATOM 586 O O . LEU A 1 73 ? -11.765 -9.886 22.864 1.00 91.94 73 LEU A O 1
ATOM 590 N N . GLY A 1 74 ? -10.805 -9.283 20.925 1.00 91.50 74 GLY A N 1
ATOM 591 C CA . GLY A 1 74 ? -11.608 -8.076 20.751 1.00 91.50 74 GLY A CA 1
ATOM 592 C C . GLY A 1 74 ? -13.103 -8.387 20.780 1.00 91.50 74 GLY A C 1
ATOM 593 O O . GLY A 1 74 ? -13.873 -7.686 21.440 1.00 91.50 74 GLY A O 1
ATOM 594 N N . LYS A 1 75 ? -13.531 -9.489 20.148 1.00 90.38 75 LYS A N 1
ATOM 595 C CA . LYS A 1 75 ? -14.935 -9.911 20.168 1.00 90.38 75 LYS A CA 1
ATOM 596 C C . LYS A 1 75 ? -15.427 -10.265 21.568 1.00 90.38 75 LYS A C 1
ATOM 598 O O . LYS A 1 75 ? -16.512 -9.824 21.939 1.00 90.38 75 LYS A O 1
ATOM 603 N N . ARG A 1 76 ? -14.631 -11.030 22.318 1.00 92.44 76 ARG A N 1
ATOM 604 C CA . ARG A 1 76 ? -14.968 -11.524 23.659 1.00 92.44 76 ARG A CA 1
ATOM 605 C C . ARG A 1 76 ? -14.986 -10.425 24.721 1.00 92.44 76 ARG A C 1
ATOM 607 O O . ARG A 1 76 ? -15.884 -10.427 25.552 1.00 92.44 76 ARG A O 1
ATOM 614 N N . PHE A 1 77 ? -14.009 -9.523 24.692 1.00 92.44 77 PHE A N 1
ATOM 615 C CA . PHE A 1 77 ? -13.804 -8.511 25.735 1.00 92.44 77 PHE A CA 1
ATOM 616 C C . PHE A 1 77 ? -14.281 -7.110 25.337 1.00 92.44 77 PHE A C 1
ATOM 618 O O . PHE A 1 77 ? -14.233 -6.187 26.138 1.00 92.44 77 PHE A O 1
ATOM 625 N N . GLY A 1 78 ? -14.768 -6.937 24.106 1.00 90.69 78 GLY A N 1
ATOM 626 C CA . GLY A 1 78 ? -15.333 -5.667 23.653 1.00 90.69 78 GLY A CA 1
ATOM 627 C C . GLY A 1 78 ? -14.306 -4.620 23.221 1.00 90.69 78 GLY A C 1
ATOM 628 O O . GLY A 1 78 ? -14.709 -3.495 22.955 1.00 90.69 78 GLY A O 1
ATOM 629 N N . TYR A 1 79 ? -13.022 -4.974 23.083 1.00 92.31 79 TYR A N 1
ATOM 630 C CA . TYR A 1 79 ? -11.996 -4.020 22.652 1.00 92.31 79 TYR A CA 1
ATOM 631 C C . TYR A 1 79 ? -12.280 -3.461 21.252 1.00 92.31 79 TYR A C 1
ATOM 633 O O . TYR A 1 79 ? -12.670 -4.196 20.328 1.00 92.31 79 TYR A O 1
ATOM 641 N N . VAL A 1 80 ? -12.047 -2.158 21.113 1.00 89.38 80 VAL A N 1
ATOM 642 C CA . VAL A 1 80 ? -12.159 -1.393 19.868 1.00 89.38 80 VAL A CA 1
ATOM 643 C C . VAL A 1 80 ? -10.770 -1.085 19.320 1.00 89.38 80 VAL A C 1
ATOM 645 O O . VAL A 1 80 ? -10.566 -1.157 18.109 1.00 89.38 80 VAL A O 1
ATOM 648 N N . THR A 1 81 ? -9.800 -0.804 20.197 1.00 91.31 81 THR A N 1
ATOM 649 C CA . THR A 1 81 ? -8.424 -0.480 19.795 1.00 91.31 81 THR A CA 1
ATOM 650 C C . THR A 1 81 ? -7.408 -1.518 20.284 1.00 91.31 81 THR A C 1
ATOM 652 O O . THR A 1 81 ? -7.597 -2.136 21.336 1.00 91.31 81 THR A O 1
ATOM 655 N N . PRO A 1 82 ? -6.272 -1.691 19.579 1.00 90.31 82 PRO A N 1
ATOM 656 C CA . PRO A 1 82 ? -5.166 -2.504 20.084 1.00 90.31 82 PRO A CA 1
ATOM 657 C C . PRO A 1 82 ? -4.611 -1.984 21.418 1.00 90.31 82 PRO A C 1
ATOM 659 O O . PRO A 1 82 ? -4.188 -2.776 22.254 1.00 90.31 82 PRO A O 1
ATOM 662 N N . GLY A 1 83 ? -4.635 -0.663 21.634 1.00 92.19 83 GLY A N 1
ATOM 663 C CA . GLY A 1 83 ? -4.158 -0.036 22.867 1.00 92.19 83 GLY A CA 1
ATOM 664 C C . GLY A 1 83 ? -4.972 -0.441 24.096 1.00 92.19 83 GLY A C 1
ATOM 665 O O . GLY A 1 83 ? -4.383 -0.739 25.129 1.00 92.19 83 GLY A O 1
ATOM 666 N N . GLU A 1 84 ? -6.302 -0.515 23.984 1.00 92.38 84 GLU A N 1
ATOM 667 C CA . GLU A 1 84 ? -7.179 -1.027 25.054 1.00 92.38 84 GLU A CA 1
ATOM 668 C C . GLU A 1 84 ? -6.849 -2.478 25.402 1.00 92.38 84 GLU A C 1
ATOM 670 O O . GLU A 1 84 ? -6.657 -2.818 26.566 1.00 92.38 84 GLU A O 1
ATOM 675 N N . MET A 1 85 ? -6.728 -3.321 24.379 1.00 93.94 85 MET A N 1
ATOM 676 C CA . MET A 1 85 ? -6.429 -4.739 24.545 1.00 93.94 85 MET A CA 1
ATOM 677 C C . MET A 1 85 ? -5.064 -4.972 25.207 1.00 93.94 85 MET A C 1
ATOM 679 O O . MET A 1 85 ? -4.940 -5.810 26.098 1.00 93.94 85 MET A O 1
ATOM 683 N N . LEU A 1 86 ? -4.033 -4.230 24.789 1.00 93.81 86 LEU A N 1
ATOM 684 C CA . LEU A 1 86 ? -2.698 -4.322 25.386 1.00 93.81 86 LEU A CA 1
ATOM 685 C C . LEU A 1 86 ? -2.668 -3.745 26.804 1.00 93.81 86 LEU A C 1
ATOM 687 O O . LEU A 1 86 ? -1.977 -4.285 27.663 1.00 93.81 86 LEU A O 1
ATOM 691 N N . SER A 1 87 ? -3.430 -2.685 27.061 1.00 94.75 87 SER A N 1
ATOM 692 C CA . SER A 1 87 ? -3.571 -2.078 28.386 1.00 94.75 87 SER A CA 1
ATOM 693 C C . SER A 1 87 ? -4.179 -3.038 29.400 1.00 94.75 87 SER A C 1
ATOM 695 O O . SER A 1 87 ? -3.656 -3.148 30.507 1.00 94.75 87 SER A O 1
ATOM 697 N N . ASP A 1 88 ? -5.210 -3.785 29.005 1.00 94.12 88 ASP A N 1
ATOM 698 C CA . ASP A 1 88 ? -5.821 -4.805 29.859 1.00 94.12 88 ASP A CA 1
ATOM 699 C C . ASP A 1 88 ? -4.882 -6.010 30.059 1.00 94.12 88 ASP A C 1
ATOM 701 O O . ASP A 1 88 ? -4.680 -6.485 31.177 1.00 94.12 88 ASP A O 1
ATOM 705 N N . TYR A 1 89 ? -4.198 -6.446 28.994 1.00 92.50 89 TYR A N 1
ATOM 706 C CA . TYR A 1 89 ? -3.232 -7.546 29.065 1.00 92.50 89 TYR A CA 1
ATOM 707 C C . TYR A 1 89 ? -2.043 -7.250 29.997 1.00 92.50 89 TYR A C 1
ATOM 709 O O . TYR A 1 89 ? -1.685 -8.086 30.827 1.00 92.50 89 TYR A O 1
ATOM 717 N N . PHE A 1 90 ? -1.436 -6.065 29.878 1.00 94.56 90 PHE A N 1
ATOM 718 C CA . PHE A 1 90 ? -0.288 -5.649 30.694 1.00 94.56 90 PHE A CA 1
ATOM 719 C C . PHE A 1 90 ? -0.682 -4.947 32.001 1.00 94.56 90 PHE A C 1
ATOM 721 O O . PHE A 1 90 ? 0.200 -4.602 32.785 1.00 94.56 90 PHE A O 1
ATOM 728 N N . ARG A 1 91 ? -1.984 -4.753 32.252 1.00 92.44 91 ARG A N 1
ATOM 729 C CA . ARG A 1 91 ? -2.540 -4.089 33.443 1.00 92.44 91 ARG A CA 1
A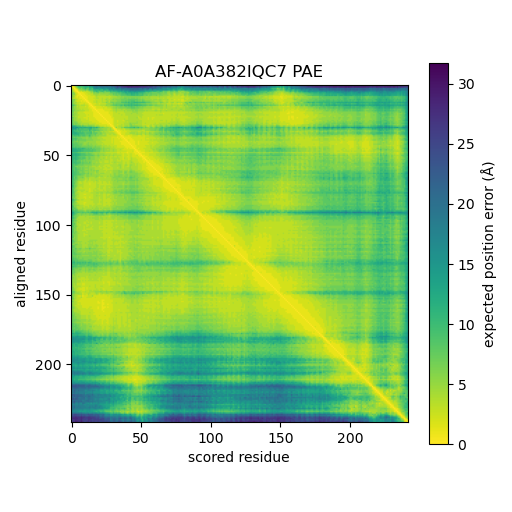TOM 730 C C . ARG A 1 91 ? -1.951 -2.696 33.696 1.00 92.44 91 ARG A C 1
ATOM 732 O O . ARG A 1 91 ? -1.555 -2.373 34.814 1.00 92.44 91 ARG A O 1
ATOM 739 N N . GLY A 1 92 ? -1.894 -1.863 32.659 1.00 92.31 92 GLY A N 1
ATOM 740 C CA . GLY A 1 92 ? -1.391 -0.495 32.783 1.00 92.31 92 GLY A CA 1
ATOM 741 C C . GLY A 1 92 ? -1.796 0.411 31.627 1.00 92.31 92 GLY A C 1
ATOM 742 O O . GLY A 1 92 ? -1.932 -0.031 30.488 1.00 92.31 92 GLY A O 1
ATOM 743 N N . ASP A 1 93 ? -1.964 1.704 31.901 1.00 92.69 93 ASP A N 1
ATOM 744 C CA . ASP A 1 93 ? -2.343 2.692 30.878 1.00 92.69 93 ASP A CA 1
ATOM 745 C C . ASP A 1 93 ? -1.147 3.232 30.086 1.00 92.69 93 ASP A C 1
ATOM 747 O O . ASP A 1 93 ? -1.307 3.721 28.968 1.00 92.69 93 ASP A O 1
ATOM 751 N N . MET A 1 94 ? 0.077 3.069 30.599 1.00 94.81 94 MET A N 1
ATOM 752 C CA . MET A 1 94 ? 1.291 3.519 29.910 1.00 94.81 94 MET A CA 1
ATOM 753 C C . MET A 1 94 ? 1.459 2.854 28.536 1.00 94.81 94 MET A C 1
ATOM 755 O O . MET A 1 94 ? 1.821 3.524 27.570 1.00 94.81 94 MET A O 1
ATOM 759 N N . ILE A 1 95 ? 1.133 1.560 28.409 1.00 95.06 95 ILE A N 1
ATOM 760 C CA . ILE A 1 95 ? 1.202 0.859 27.117 1.00 95.06 95 ILE A CA 1
ATOM 761 C C . ILE A 1 95 ? 0.159 1.393 26.128 1.00 95.06 95 ILE A C 1
ATOM 763 O O . ILE A 1 95 ? 0.439 1.481 24.937 1.00 95.06 95 ILE A O 1
ATOM 767 N N . ARG A 1 96 ? -1.020 1.817 26.609 1.00 94.38 96 ARG A N 1
ATOM 768 C CA . ARG A 1 96 ? -2.056 2.435 25.770 1.00 94.38 96 ARG A CA 1
ATOM 769 C C . ARG A 1 96 ? -1.550 3.737 25.170 1.00 94.38 96 ARG A C 1
ATOM 771 O O . ARG A 1 96 ? -1.678 3.945 23.967 1.00 94.38 96 ARG A O 1
ATOM 778 N N . ILE A 1 97 ? -0.955 4.583 26.011 1.00 95.31 97 ILE A N 1
ATOM 779 C CA . ILE A 1 97 ? -0.380 5.868 25.602 1.00 95.31 97 ILE A CA 1
ATOM 780 C C . ILE A 1 97 ? 0.748 5.632 24.598 1.00 95.31 97 ILE A C 1
ATOM 782 O O . ILE A 1 97 ? 0.751 6.254 23.540 1.00 95.31 97 ILE A O 1
ATOM 786 N N . LEU A 1 98 ? 1.653 4.688 24.876 1.00 95.62 98 LEU A N 1
ATOM 787 C CA . LEU A 1 98 ? 2.744 4.348 23.963 1.00 95.62 98 LEU A CA 1
ATOM 788 C C . LEU A 1 98 ? 2.222 3.897 22.591 1.00 95.62 98 LEU A C 1
ATOM 790 O O . LEU A 1 98 ? 2.699 4.384 21.571 1.00 95.62 98 LEU A O 1
ATOM 794 N N . VAL A 1 99 ? 1.215 3.018 22.557 1.00 95.06 99 VAL A N 1
ATOM 795 C CA . VAL A 1 99 ? 0.595 2.546 21.307 1.00 95.06 99 VAL A CA 1
ATOM 796 C C . VAL A 1 99 ? 0.006 3.709 20.510 1.00 95.06 99 VAL A C 1
ATOM 798 O O . VAL A 1 99 ? 0.222 3.780 19.302 1.00 95.06 99 VAL A O 1
ATOM 801 N N . VAL A 1 100 ? -0.702 4.633 21.165 1.00 95.19 100 VAL A N 1
ATOM 802 C CA . VAL A 1 100 ? -1.279 5.813 20.501 1.00 95.19 100 VAL A CA 1
ATOM 803 C C . VAL A 1 100 ? -0.185 6.739 19.970 1.00 95.19 100 VAL A C 1
ATOM 805 O O . VAL A 1 100 ? -0.260 7.158 18.818 1.00 95.19 100 VAL A O 1
ATOM 808 N N . LEU A 1 101 ? 0.847 7.029 20.767 1.00 96.56 101 LEU A N 1
ATOM 809 C CA . LEU A 1 101 ? 1.954 7.895 20.353 1.00 96.56 101 LEU A CA 1
ATOM 810 C C . LEU A 1 101 ? 2.697 7.324 19.148 1.00 96.56 101 LEU A C 1
ATOM 812 O O . LEU A 1 101 ? 2.909 8.037 18.171 1.00 96.56 101 LEU A O 1
ATOM 816 N N . VAL A 1 102 ? 3.039 6.034 19.187 1.00 96.38 102 VAL A N 1
ATOM 817 C CA . VAL A 1 102 ? 3.692 5.344 18.069 1.00 96.38 102 VAL A CA 1
ATOM 818 C C . VAL A 1 102 ? 2.783 5.350 16.840 1.00 96.38 102 VAL A C 1
ATOM 820 O O . VAL A 1 102 ? 3.229 5.712 15.753 1.00 96.38 102 VAL A O 1
ATOM 823 N N . ALA A 1 103 ? 1.496 5.024 16.997 1.00 94.31 103 ALA A N 1
ATOM 824 C CA . ALA A 1 103 ? 0.551 5.039 15.885 1.00 94.31 103 ALA A CA 1
ATOM 825 C C . ALA A 1 103 ? 0.464 6.423 15.222 1.00 94.31 103 ALA A C 1
ATOM 827 O O . ALA A 1 103 ? 0.528 6.506 13.997 1.00 94.31 103 ALA A O 1
ATOM 828 N N . LEU A 1 104 ? 0.371 7.506 16.001 1.00 95.50 104 LEU A N 1
ATOM 829 C CA . LEU A 1 104 ? 0.322 8.873 15.473 1.00 95.50 104 LEU A CA 1
ATOM 830 C C . LEU A 1 104 ? 1.644 9.296 14.825 1.00 95.50 104 LEU A C 1
ATOM 832 O O . LEU A 1 104 ? 1.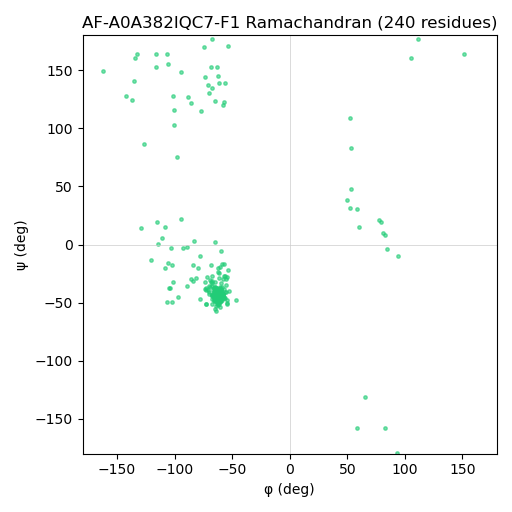623 9.860 13.729 1.00 95.50 104 LEU A O 1
ATOM 836 N N . LEU A 1 105 ? 2.775 8.982 15.465 1.00 96.31 105 LEU A N 1
ATOM 837 C CA . LEU A 1 105 ? 4.116 9.321 14.986 1.00 96.31 105 LEU A CA 1
ATOM 838 C C . LEU A 1 105 ? 4.378 8.774 13.580 1.00 96.31 105 LEU A C 1
ATOM 840 O O . LEU A 1 105 ? 4.958 9.475 12.759 1.00 96.31 105 LEU A O 1
ATOM 844 N N . PHE A 1 106 ? 3.933 7.549 13.291 1.00 93.62 106 PHE A N 1
ATOM 845 C CA . PHE A 1 106 ? 4.109 6.947 11.969 1.00 93.62 106 PHE A CA 1
ATOM 846 C C . PHE A 1 106 ? 2.961 7.263 11.004 1.00 93.62 106 PHE A C 1
ATOM 848 O O . PHE A 1 106 ? 3.210 7.476 9.819 1.00 93.62 106 PHE A O 1
ATOM 855 N N . SER A 1 107 ? 1.713 7.343 11.477 1.00 91.62 107 SER A N 1
ATOM 856 C CA . SER A 1 107 ? 0.559 7.541 10.587 1.00 91.62 107 SER A CA 1
ATOM 857 C C . SER A 1 107 ? 0.486 8.956 10.015 1.00 91.62 107 SER A C 1
ATOM 859 O O . SER A 1 107 ? 0.165 9.106 8.840 1.00 91.62 107 SER A O 1
ATOM 861 N N . ILE A 1 108 ? 0.793 9.996 10.802 1.00 94.38 108 ILE A N 1
ATOM 862 C CA . ILE A 1 108 ? 0.663 11.390 10.343 1.00 94.38 108 ILE A CA 1
ATOM 863 C C . ILE A 1 108 ? 1.625 11.692 9.177 1.00 94.38 108 ILE A C 1
ATOM 865 O O . ILE A 1 108 ? 1.146 12.127 8.124 1.00 94.38 108 ILE A O 1
ATOM 869 N N . PRO A 1 109 ? 2.945 11.426 9.281 1.00 92.69 109 PRO A N 1
ATOM 870 C CA . PRO A 1 109 ? 3.858 11.646 8.160 1.00 92.69 109 PRO A CA 1
ATOM 871 C C . PRO A 1 109 ? 3.513 10.765 6.959 1.00 92.69 109 PRO A C 1
ATOM 873 O O . PRO A 1 109 ? 3.557 11.223 5.819 1.00 92.69 109 PRO A O 1
ATOM 876 N N . TYR A 1 110 ? 3.118 9.514 7.210 1.00 88.94 110 TYR A N 1
ATOM 877 C CA . TYR A 1 110 ? 2.756 8.573 6.156 1.00 88.94 110 TYR A CA 1
ATOM 878 C C . TYR A 1 110 ? 1.539 9.036 5.343 1.00 88.94 110 TYR A C 1
ATOM 880 O O . TYR A 1 110 ? 1.568 8.979 4.112 1.00 88.94 110 TYR A O 1
ATOM 888 N N . LEU A 1 111 ? 0.503 9.567 6.003 1.00 89.94 111 LEU A N 1
ATOM 889 C CA . LEU A 1 111 ? -0.642 10.185 5.327 1.00 89.94 111 LEU A CA 1
ATOM 890 C C . LEU A 1 111 ? -0.213 11.393 4.486 1.00 89.94 111 LEU A C 1
ATOM 892 O O . LEU A 1 111 ? -0.643 11.515 3.340 1.00 89.94 111 LEU A O 1
ATOM 896 N N . GLY A 1 112 ? 0.672 12.244 5.013 1.00 90.12 112 GLY A N 1
ATOM 897 C CA . GLY A 1 112 ? 1.215 13.385 4.271 1.00 90.12 112 GLY A CA 1
ATOM 898 C C . GLY A 1 112 ? 1.929 12.967 2.981 1.00 90.12 112 GLY A C 1
ATOM 899 O O . GLY A 1 112 ? 1.686 13.546 1.921 1.00 90.12 112 GLY A O 1
ATOM 900 N N . VAL A 1 113 ? 2.750 11.913 3.042 1.00 88.62 113 VAL A N 1
ATOM 901 C CA . VAL A 1 113 ? 3.430 11.353 1.861 1.00 88.62 113 VAL A CA 1
ATOM 902 C C . VAL A 1 113 ? 2.421 10.814 0.843 1.00 88.62 113 VAL A C 1
ATOM 904 O O . VAL A 1 113 ? 2.550 11.107 -0.345 1.00 88.62 113 VAL A O 1
ATOM 907 N N . GLN A 1 114 ? 1.395 10.076 1.279 1.00 88.25 114 GLN A N 1
ATOM 908 C CA . GLN A 1 114 ? 0.387 9.519 0.368 1.00 88.25 114 GLN A CA 1
ATOM 909 C C . GLN A 1 114 ? -0.456 10.592 -0.331 1.00 88.25 114 GLN A C 1
ATOM 911 O O . GLN A 1 114 ? -0.661 10.526 -1.547 1.00 88.25 114 GLN A O 1
ATOM 916 N N . LEU A 1 115 ? -0.930 11.592 0.413 1.00 90.00 115 LEU A N 1
ATOM 917 C CA . LEU A 1 115 ? -1.724 12.689 -0.144 1.00 90.00 115 LEU A CA 1
ATOM 918 C C . LEU A 1 115 ? -0.884 13.530 -1.112 1.00 90.00 115 LEU A C 1
ATOM 920 O O . LEU A 1 115 ? -1.332 13.846 -2.215 1.00 90.00 115 LEU A O 1
ATOM 924 N N . GLY A 1 116 ? 0.369 13.810 -0.748 1.00 89.75 116 GLY A N 1
ATOM 925 C CA . GLY A 1 116 ? 1.309 14.522 -1.606 1.00 89.75 116 GLY A CA 1
ATOM 926 C C . GLY A 1 116 ? 1.662 13.769 -2.892 1.00 89.75 116 GLY A C 1
ATOM 927 O O . GLY A 1 116 ? 1.793 14.387 -3.950 1.00 89.75 116 GLY A O 1
ATOM 928 N N . ALA A 1 117 ? 1.797 12.443 -2.821 1.00 87.25 117 ALA A N 1
ATOM 929 C CA . ALA A 1 117 ? 2.024 11.606 -3.995 1.00 87.25 117 ALA A CA 1
ATOM 930 C C . ALA A 1 117 ? 0.781 11.555 -4.900 1.00 87.25 117 ALA A C 1
ATOM 932 O O . ALA A 1 117 ? 0.896 11.616 -6.121 1.00 87.25 117 ALA A O 1
ATOM 933 N N . SER A 1 118 ? -0.417 11.542 -4.313 1.00 87.12 118 SER A N 1
ATOM 934 C CA . SER A 1 118 ? -1.670 11.586 -5.073 1.00 87.12 118 SER A CA 1
ATOM 935 C C . SER A 1 118 ? -1.864 12.924 -5.801 1.00 87.12 118 SER A C 1
ATOM 937 O O . SER A 1 118 ? -2.279 12.945 -6.958 1.00 87.12 118 SER A O 1
ATOM 939 N N . GLY A 1 119 ? -1.504 14.048 -5.169 1.00 90.56 119 GLY A N 1
ATOM 940 C CA . GLY A 1 119 ? -1.488 15.357 -5.832 1.00 90.56 119 GLY A CA 1
ATOM 941 C C . GLY A 1 119 ? -0.484 15.425 -6.988 1.00 90.56 119 GLY A C 1
ATOM 942 O O . GLY A 1 119 ? -0.781 16.003 -8.032 1.00 90.56 119 GLY A O 1
ATOM 943 N N . PHE A 1 120 ? 0.684 14.793 -6.833 1.00 89.56 120 PHE A N 1
ATOM 944 C CA . PHE A 1 120 ? 1.668 14.677 -7.913 1.00 89.56 120 PHE A CA 1
ATOM 945 C C . PHE A 1 120 ? 1.114 13.866 -9.091 1.00 89.56 120 PHE A C 1
ATOM 947 O O . PHE A 1 120 ? 1.261 14.278 -10.238 1.00 89.56 120 PHE A O 1
ATOM 954 N N . LEU A 1 121 ? 0.404 12.769 -8.814 1.00 87.44 121 LEU A N 1
ATOM 955 C CA . LEU A 1 121 ? -0.233 11.966 -9.853 1.00 87.44 121 LEU A CA 1
ATOM 956 C C . LEU A 1 121 ? -1.256 12.777 -10.664 1.00 87.44 121 LEU A C 1
ATOM 958 O O . LEU A 1 121 ? -1.243 12.703 -11.888 1.00 87.44 121 LEU A O 1
ATOM 962 N N . PHE A 1 122 ? -2.088 13.602 -10.018 1.00 89.62 122 PHE A N 1
ATOM 963 C CA . PHE A 1 122 ? -3.000 14.508 -10.733 1.00 89.62 122 PHE A CA 1
ATOM 964 C C . PHE A 1 122 ? -2.263 15.493 -11.638 1.00 89.62 122 PHE A C 1
ATOM 966 O O . PHE A 1 122 ? -2.696 15.730 -12.763 1.00 89.62 122 PHE A O 1
ATOM 973 N N . ASN A 1 123 ? -1.152 16.057 -11.163 1.00 92.94 123 ASN A N 1
ATOM 974 C CA . ASN A 1 123 ? -0.350 16.978 -11.958 1.00 92.94 123 ASN A CA 1
ATOM 975 C C . ASN A 1 123 ? 0.193 16.304 -13.225 1.00 92.94 123 ASN A C 1
ATOM 977 O O . ASN A 1 123 ? 0.076 16.874 -14.304 1.00 92.94 123 ASN A O 1
ATOM 981 N N . VAL A 1 124 ? 0.693 15.071 -13.107 1.00 90.44 124 VAL A N 1
ATOM 982 C CA . VAL A 1 124 ? 1.188 14.286 -14.248 1.00 90.44 124 VAL A CA 1
ATOM 983 C C . VAL A 1 124 ? 0.057 13.897 -15.202 1.00 90.44 124 VAL A C 1
ATOM 985 O O . VAL A 1 124 ? 0.186 14.086 -16.403 1.00 90.44 124 VAL A O 1
ATOM 988 N N . LEU A 1 125 ? -1.071 13.394 -14.689 1.00 89.62 125 LEU A N 1
ATOM 989 C CA . LEU A 1 125 ? -2.198 12.937 -15.517 1.00 89.62 125 LEU A CA 1
ATOM 990 C C . LEU A 1 125 ? -2.930 14.066 -16.252 1.00 89.62 125 LEU A C 1
ATOM 992 O O . LEU A 1 125 ? -3.702 13.799 -17.167 1.00 89.62 125 LEU A O 1
ATOM 996 N N . THR A 1 126 ? -2.735 15.308 -15.818 1.00 92.56 126 THR A N 1
ATOM 997 C CA . THR A 1 126 ? -3.351 16.493 -16.424 1.00 92.56 126 THR A CA 1
ATOM 998 C C . THR A 1 126 ? -2.342 17.340 -17.192 1.00 92.56 126 THR A C 1
ATOM 1000 O O . THR A 1 126 ? -2.623 18.504 -17.462 1.00 92.56 126 THR A O 1
ATOM 1003 N N . ASP A 1 127 ? -1.158 16.795 -17.496 1.00 92.50 127 ASP A N 1
ATOM 1004 C CA . ASP A 1 127 ? -0.071 17.493 -18.195 1.00 92.50 127 ASP A CA 1
ATOM 1005 C C . ASP A 1 127 ? 0.252 18.870 -17.584 1.00 92.50 127 ASP A C 1
ATOM 1007 O O . ASP A 1 127 ? 0.510 19.860 -18.267 1.00 92.50 127 ASP A O 1
ATOM 1011 N N . GLY A 1 128 ? 0.204 18.949 -16.253 1.00 91.25 128 GLY A N 1
ATOM 1012 C CA . GLY A 1 128 ? 0.492 20.161 -15.495 1.00 91.25 128 GLY A CA 1
ATOM 1013 C C . GLY A 1 128 ? -0.679 21.132 -15.326 1.00 91.25 128 GLY A C 1
ATOM 1014 O O . GLY A 1 128 ? -0.520 22.110 -14.594 1.00 91.25 128 GLY A O 1
ATOM 1015 N N . MET A 1 129 ? -1.851 20.875 -15.923 1.00 93.44 129 MET A N 1
ATOM 1016 C CA . MET A 1 129 ? -3.018 21.766 -15.807 1.00 93.44 129 MET A CA 1
ATOM 1017 C C . MET A 1 129 ? -3.483 21.942 -14.358 1.00 93.44 129 MET A C 1
ATOM 1019 O O . MET A 1 129 ? -3.880 23.040 -13.967 1.00 93.44 129 MET A O 1
ATOM 1023 N N . ILE A 1 130 ? -3.443 20.873 -13.555 1.00 92.88 130 ILE A N 1
ATOM 1024 C CA . ILE A 1 130 ? -3.745 20.935 -12.123 1.00 92.88 130 ILE A CA 1
ATOM 1025 C C . ILE A 1 130 ? -2.427 20.954 -11.343 1.00 92.88 130 ILE A C 1
ATOM 1027 O O . ILE A 1 130 ? -1.686 19.966 -11.369 1.00 92.88 130 ILE A O 1
ATOM 1031 N N . PRO A 1 131 ? -2.108 22.033 -10.604 1.00 94.12 131 PRO A N 1
ATOM 1032 C CA . PRO A 1 131 ? -0.931 22.048 -9.747 1.00 94.12 131 PRO A CA 1
ATOM 1033 C C . PRO A 1 131 ? -1.035 20.988 -8.647 1.00 94.12 131 PRO A C 1
ATOM 1035 O O . PRO A 1 131 ? -2.111 20.758 -8.088 1.00 94.12 131 PRO A O 1
ATOM 1038 N N . ARG A 1 132 ? 0.106 20.396 -8.278 1.00 92.50 132 ARG A N 1
ATOM 1039 C CA . ARG A 1 132 ? 0.207 19.356 -7.239 1.00 92.50 132 ARG A CA 1
ATOM 1040 C C . ARG A 1 132 ? -0.558 19.703 -5.959 1.00 92.50 132 ARG A C 1
ATOM 1042 O O . ARG A 1 132 ? -1.298 18.869 -5.444 1.00 92.50 132 ARG A O 1
ATOM 1049 N N . GLU A 1 133 ? -0.375 20.923 -5.455 1.00 94.25 133 GLU A N 1
ATOM 1050 C CA . GLU A 1 133 ? -0.982 21.376 -4.197 1.00 94.25 133 GLU A CA 1
ATOM 1051 C C . GLU A 1 133 ? -2.512 21.364 -4.264 1.00 94.25 133 GLU A C 1
ATOM 1053 O O . GLU A 1 133 ? -3.174 20.901 -3.338 1.00 94.25 133 GLU A O 1
ATOM 1058 N N . TRP A 1 134 ? -3.083 21.795 -5.392 1.00 94.12 134 TRP A N 1
ATOM 1059 C CA . TRP A 1 134 ? -4.529 21.784 -5.601 1.00 94.12 134 TRP A CA 1
ATOM 1060 C C . TRP A 1 134 ? -5.076 20.358 -5.639 1.00 94.12 134 TRP A C 1
ATOM 1062 O O . TRP A 1 134 ? -6.035 20.054 -4.929 1.00 94.12 134 TRP A O 1
ATOM 1072 N N . GLY A 1 135 ? -4.435 19.465 -6.401 1.00 92.69 135 GLY A N 1
ATOM 1073 C CA . GLY A 1 135 ? -4.820 18.051 -6.452 1.00 92.69 135 GLY A CA 1
ATOM 1074 C C . GLY A 1 135 ? -4.759 17.378 -5.075 1.00 92.69 135 GLY A C 1
ATOM 1075 O O . GLY A 1 135 ? -5.677 16.652 -4.693 1.00 92.69 135 GLY A O 1
ATOM 1076 N N . MET A 1 136 ? -3.718 17.681 -4.294 1.00 94.38 136 MET A N 1
ATOM 1077 C CA . MET A 1 136 ? -3.552 17.183 -2.928 1.00 94.38 136 MET A CA 1
ATOM 1078 C C . MET A 1 136 ? -4.677 17.660 -2.000 1.00 94.38 136 MET A C 1
ATOM 1080 O O . MET A 1 136 ? -5.296 16.831 -1.329 1.00 94.38 136 MET A O 1
ATOM 1084 N N . TRP A 1 137 ? -4.966 18.966 -1.949 1.00 94.94 137 TRP A N 1
ATOM 1085 C CA . TRP A 1 137 ? -5.990 19.513 -1.048 1.00 94.94 137 TRP A CA 1
ATOM 1086 C C . TRP A 1 137 ? -7.398 19.035 -1.399 1.00 94.94 137 TRP A C 1
ATOM 1088 O O . TRP A 1 137 ? -8.156 18.668 -0.499 1.00 94.94 137 TRP A O 1
ATOM 1098 N N . ILE A 1 138 ? -7.733 18.974 -2.691 1.00 93.69 138 ILE A N 1
ATOM 1099 C CA . ILE A 1 138 ? -9.037 18.481 -3.154 1.00 93.69 138 ILE A CA 1
ATOM 1100 C C . ILE A 1 138 ? -9.230 17.024 -2.729 1.00 93.69 138 ILE A C 1
ATOM 1102 O O . ILE A 1 138 ? -10.252 16.688 -2.128 1.00 93.69 138 ILE A O 1
ATOM 1106 N N . LEU A 1 139 ? -8.240 16.162 -2.980 1.00 91.44 139 LEU A N 1
ATOM 1107 C CA . LEU A 1 139 ? -8.333 14.756 -2.597 1.00 91.44 139 LEU A CA 1
ATOM 1108 C C . LEU A 1 139 ? -8.400 14.589 -1.074 1.00 91.44 139 LEU A C 1
ATOM 1110 O O . LEU A 1 139 ? -9.214 13.815 -0.577 1.00 91.44 139 LEU A O 1
ATOM 1114 N N . SER A 1 140 ? -7.596 15.354 -0.334 1.00 93.88 140 SER A N 1
ATOM 1115 C CA . SER A 1 140 ? -7.609 15.349 1.133 1.00 93.88 140 SER A CA 1
ATOM 1116 C C . SER A 1 140 ? -8.989 15.708 1.684 1.00 93.88 140 SER A C 1
ATOM 1118 O O . SER A 1 140 ? -9.471 15.052 2.605 1.00 93.88 140 SER A O 1
ATOM 1120 N N . LEU A 1 141 ? -9.653 16.709 1.097 1.00 95.19 141 LEU A N 1
ATOM 1121 C CA . LEU A 1 141 ? -11.001 17.114 1.487 1.00 95.19 141 LEU A CA 1
ATOM 1122 C C . LEU A 1 141 ? -12.030 16.017 1.190 1.00 95.19 141 LEU A C 1
ATOM 1124 O O . LEU A 1 141 ? -12.857 15.711 2.047 1.00 95.19 141 LEU A O 1
ATOM 1128 N N . ILE A 1 142 ? -11.962 15.391 0.012 1.00 93.19 142 ILE A N 1
ATOM 1129 C CA . ILE A 1 142 ? -12.845 14.271 -0.349 1.00 93.19 142 ILE A CA 1
ATOM 1130 C C . ILE A 1 142 ? -12.675 13.122 0.651 1.00 93.19 142 ILE A C 1
ATOM 1132 O O . ILE A 1 142 ? -13.672 12.614 1.174 1.00 93.19 142 ILE A O 1
ATOM 1136 N N . VAL A 1 143 ? -11.424 12.756 0.956 1.00 92.56 143 VAL A N 1
ATOM 1137 C CA . VAL A 1 143 ? -11.092 11.716 1.938 1.00 92.56 143 VAL A CA 1
ATOM 1138 C C . VAL A 1 143 ? -11.639 12.059 3.313 1.00 92.56 143 VAL A C 1
ATOM 1140 O O . VAL A 1 143 ? -12.344 11.250 3.917 1.00 92.56 143 VAL A O 1
ATOM 1143 N N . LEU A 1 144 ? -11.399 13.282 3.780 1.00 93.69 144 LEU A N 1
ATOM 1144 C CA . LEU A 1 144 ? -11.908 13.757 5.060 1.00 93.69 144 LEU A CA 1
ATOM 1145 C C . LEU A 1 144 ? -13.435 13.638 5.143 1.00 93.69 144 LEU A C 1
ATOM 1147 O O . LEU A 1 144 ? -13.949 13.134 6.140 1.00 93.69 144 LEU A O 1
ATOM 1151 N N . ILE A 1 145 ? -14.159 14.049 4.097 1.00 93.19 145 ILE A N 1
ATOM 1152 C CA . ILE A 1 145 ? -15.626 14.026 4.072 1.00 93.19 145 ILE A CA 1
ATOM 1153 C C . ILE A 1 145 ? -16.162 12.596 4.194 1.00 93.19 145 ILE A C 1
ATOM 1155 O O . ILE A 1 145 ? -17.032 12.344 5.036 1.00 93.19 145 ILE A O 1
ATOM 1159 N N . TYR A 1 146 ? -15.680 11.643 3.386 1.00 89.88 146 TYR A N 1
ATOM 1160 C CA . TYR A 1 146 ? -16.235 10.283 3.433 1.00 89.88 146 TYR A CA 1
ATOM 1161 C C . TYR A 1 146 ? -15.797 9.514 4.687 1.00 89.88 146 TYR A C 1
ATOM 1163 O O . TYR A 1 146 ? -16.577 8.714 5.210 1.00 89.88 146 TYR A O 1
ATOM 1171 N N . VAL A 1 147 ? -14.590 9.773 5.205 1.00 91.62 147 VAL A N 1
ATOM 1172 C CA . VAL A 1 147 ? -14.117 9.173 6.462 1.00 91.62 147 VAL A CA 1
ATOM 1173 C C . VAL A 1 147 ? -14.940 9.706 7.633 1.00 91.62 147 VAL A C 1
ATOM 1175 O O . VAL A 1 147 ? -15.509 8.912 8.382 1.00 91.62 147 VAL A O 1
ATOM 1178 N N . ALA A 1 148 ? -15.072 11.031 7.754 1.00 90.81 148 ALA A N 1
ATOM 1179 C CA . ALA A 1 148 ? -15.789 11.667 8.858 1.00 90.81 148 ALA A CA 1
ATOM 1180 C C . ALA A 1 148 ? -17.289 11.332 8.862 1.00 90.81 148 ALA A C 1
ATOM 1182 O O . ALA A 1 148 ? -17.882 11.151 9.923 1.00 90.81 148 ALA A O 1
ATOM 1183 N N . SER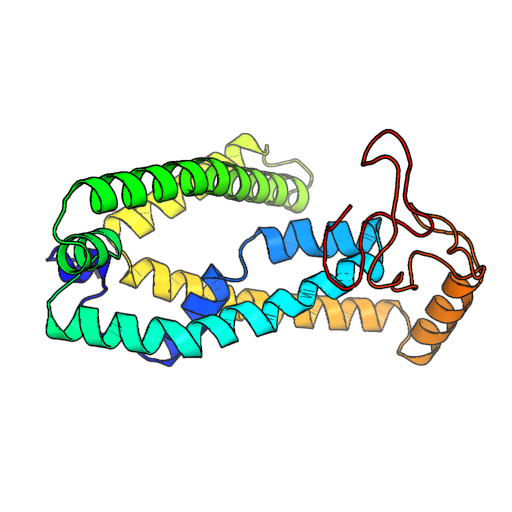 A 1 149 ? -17.915 11.220 7.688 1.00 87.44 149 SER A N 1
ATOM 1184 C CA . SER A 1 149 ? -19.350 10.916 7.592 1.00 87.44 149 SER A CA 1
ATOM 1185 C C . SER A 1 149 ? -19.682 9.425 7.729 1.00 87.44 149 SER A C 1
ATOM 1187 O O . SER A 1 149 ? -20.781 9.075 8.171 1.00 87.44 149 SER A O 1
ATOM 1189 N N . GLY A 1 150 ? -18.767 8.533 7.337 1.00 85.81 150 GLY A N 1
ATOM 1190 C CA . GLY A 1 150 ? -19.071 7.115 7.146 1.00 85.81 150 GLY A CA 1
ATOM 1191 C C . GLY A 1 150 ? -18.277 6.122 7.998 1.00 85.81 150 GLY A C 1
ATOM 1192 O O . GLY A 1 150 ? -18.666 4.951 8.065 1.00 85.81 150 GLY A O 1
ATOM 1193 N N . GLY A 1 151 ? -17.197 6.557 8.653 1.00 91.00 151 GLY A N 1
ATOM 1194 C CA . GLY A 1 151 ? -16.343 5.711 9.490 1.00 91.00 151 GLY A CA 1
ATOM 1195 C C . GLY A 1 151 ? -15.726 4.523 8.741 1.00 91.00 151 GLY A C 1
ATOM 1196 O O . GLY A 1 151 ? -15.642 4.508 7.510 1.00 91.00 151 GLY A O 1
ATOM 1197 N N . LEU A 1 152 ? -15.337 3.481 9.485 1.00 91.75 152 LEU A N 1
ATOM 1198 C CA . LEU A 1 152 ? -14.674 2.286 8.947 1.00 91.75 152 LEU A CA 1
ATOM 1199 C C . LEU A 1 152 ? -15.486 1.620 7.834 1.00 91.75 152 LEU A C 1
ATOM 1201 O O . LEU A 1 152 ? -14.919 1.079 6.888 1.00 91.75 152 LEU A O 1
ATOM 1205 N N . ARG A 1 153 ? -16.821 1.651 7.924 1.00 91.75 153 ARG A N 1
ATOM 1206 C CA . ARG A 1 153 ? -17.665 1.033 6.902 1.00 91.75 153 ARG A CA 1
ATOM 1207 C C . ARG A 1 153 ? -17.495 1.735 5.559 1.00 91.75 153 ARG A C 1
ATOM 1209 O O . ARG A 1 153 ? -17.297 1.045 4.569 1.00 91.75 153 ARG A O 1
ATOM 1216 N N . ALA A 1 154 ? -17.571 3.065 5.511 1.00 91.38 154 ALA A N 1
ATOM 1217 C CA . ALA A 1 154 ? -17.383 3.790 4.255 1.00 91.38 154 ALA A CA 1
ATOM 1218 C C . ALA A 1 154 ? -15.978 3.580 3.685 1.00 91.38 154 ALA A C 1
ATOM 1220 O O . ALA A 1 154 ? -15.864 3.277 2.501 1.00 91.38 154 ALA A O 1
ATOM 1221 N N . VAL A 1 155 ? -14.951 3.639 4.542 1.00 92.81 155 VAL A N 1
ATOM 1222 C CA . VAL A 1 155 ? -13.562 3.347 4.155 1.00 92.81 155 VAL A CA 1
ATOM 1223 C C . VAL A 1 155 ? -13.463 1.966 3.507 1.00 92.81 155 VAL A C 1
ATOM 1225 O O . VAL A 1 155 ? -13.013 1.860 2.376 1.00 92.81 155 VAL A O 1
ATOM 1228 N N . ALA A 1 156 ? -13.998 0.921 4.144 1.00 93.44 156 ALA A N 1
ATOM 1229 C CA . ALA A 1 156 ? -13.906 -0.442 3.624 1.00 93.44 156 ALA A CA 1
ATOM 1230 C C . ALA A 1 156 ? -14.562 -0.624 2.240 1.00 93.44 156 ALA A C 1
ATOM 1232 O O . ALA A 1 156 ? -14.052 -1.377 1.411 1.00 93.44 156 ALA A O 1
ATOM 1233 N N . TYR A 1 157 ? -15.685 0.048 1.962 1.00 93.12 157 TYR A N 1
ATOM 1234 C CA . TYR A 1 157 ? -16.321 -0.032 0.640 1.00 93.12 157 TYR A CA 1
ATOM 1235 C C . TYR A 1 157 ? -15.549 0.746 -0.432 1.00 93.12 157 TYR A C 1
ATOM 1237 O O . TYR A 1 157 ? -15.443 0.258 -1.557 1.00 93.12 157 TYR A O 1
ATOM 1245 N N . VAL A 1 158 ? -14.999 1.917 -0.093 1.00 92.88 158 VAL A N 1
ATOM 1246 C CA . VAL A 1 158 ? -14.128 2.680 -1.004 1.00 92.88 158 VAL A CA 1
ATOM 1247 C C . VAL A 1 158 ? -12.876 1.866 -1.327 1.00 92.88 158 VAL A C 1
ATOM 1249 O O . VAL A 1 158 ? -12.581 1.656 -2.502 1.00 92.88 158 VAL A O 1
ATOM 1252 N N . ASP A 1 159 ? -12.219 1.316 -0.309 1.00 92.69 159 ASP A N 1
ATOM 1253 C CA . ASP A 1 159 ? -11.032 0.469 -0.444 1.00 92.69 159 ASP A CA 1
ATOM 1254 C C . ASP A 1 159 ? -11.321 -0.784 -1.284 1.00 92.69 159 ASP A C 1
ATOM 1256 O O . ASP A 1 159 ? -10.527 -1.167 -2.140 1.00 92.69 159 ASP A O 1
ATOM 1260 N N . THR A 1 160 ? -12.492 -1.404 -1.106 1.00 93.56 160 THR A N 1
ATOM 1261 C CA . THR A 1 160 ? -12.918 -2.557 -1.918 1.00 93.56 160 THR A CA 1
ATOM 1262 C C . THR A 1 160 ? -13.003 -2.202 -3.403 1.00 93.56 160 THR A C 1
ATOM 1264 O O . THR A 1 160 ? -12.497 -2.943 -4.247 1.00 93.56 160 THR A O 1
ATOM 1267 N N . LEU A 1 161 ? -13.630 -1.069 -3.732 1.00 93.31 161 LEU A N 1
ATOM 1268 C CA . LEU A 1 161 ? -13.725 -0.599 -5.113 1.00 93.31 161 LEU A CA 1
ATOM 1269 C C . LEU A 1 161 ? -12.339 -0.258 -5.672 1.00 93.31 161 LEU A C 1
ATOM 1271 O O . LEU A 1 161 ? -12.013 -0.670 -6.784 1.00 93.31 161 LEU A O 1
ATOM 1275 N N . GLN A 1 162 ? -11.514 0.447 -4.894 1.00 90.94 162 GLN A N 1
ATOM 1276 C CA . GLN A 1 162 ? -10.143 0.782 -5.276 1.00 90.94 162 GLN A CA 1
ATOM 1277 C C . GLN A 1 162 ? -9.317 -0.475 -5.550 1.00 90.94 162 GLN A C 1
ATOM 1279 O O . GLN A 1 162 ? -8.648 -0.529 -6.573 1.00 90.94 162 GLN A O 1
ATOM 1284 N N . CYS A 1 163 ? -9.420 -1.515 -4.718 1.00 91.06 163 CYS A N 1
ATOM 1285 C CA . CYS A 1 163 ? -8.732 -2.788 -4.936 1.00 91.06 163 CYS A CA 1
ATOM 1286 C C . CYS A 1 163 ? -9.040 -3.381 -6.318 1.00 91.06 163 CYS A C 1
ATOM 1288 O O . CYS A 1 163 ? -8.130 -3.760 -7.054 1.00 91.06 163 CYS A O 1
ATOM 1290 N N . ILE A 1 164 ? -10.323 -3.418 -6.691 1.00 91.94 164 ILE A N 1
ATOM 1291 C CA . ILE A 1 164 ? -10.775 -3.966 -7.976 1.00 91.94 164 ILE A CA 1
ATOM 1292 C C . ILE A 1 164 ? -10.258 -3.114 -9.141 1.00 91.94 164 ILE A C 1
ATOM 1294 O O . ILE A 1 164 ? -9.729 -3.656 -10.112 1.00 91.94 164 ILE A O 1
ATOM 1298 N N . LEU A 1 165 ? -10.379 -1.788 -9.036 1.00 91.38 165 LEU A N 1
ATOM 1299 C CA . LEU A 1 165 ? -9.891 -0.860 -10.058 1.00 91.38 165 LEU A CA 1
ATOM 1300 C C . LEU A 1 165 ? -8.374 -0.969 -10.245 1.00 91.38 165 LEU A C 1
ATOM 1302 O O . LEU A 1 165 ? -7.893 -0.972 -11.375 1.00 91.38 165 LEU A O 1
ATOM 1306 N N . LEU A 1 166 ? -7.628 -1.108 -9.150 1.00 87.88 166 LEU A N 1
ATOM 1307 C CA . LEU A 1 166 ? -6.176 -1.264 -9.169 1.00 87.88 166 LEU A CA 1
ATOM 1308 C C . LEU A 1 166 ? -5.760 -2.598 -9.791 1.00 87.88 166 LEU A C 1
ATOM 1310 O O . LEU A 1 166 ? -4.865 -2.621 -10.635 1.00 87.88 166 LEU A O 1
ATOM 1314 N N . ALA A 1 167 ? -6.431 -3.696 -9.433 1.00 89.19 167 ALA A N 1
ATOM 1315 C CA . ALA A 1 167 ? -6.180 -5.001 -10.037 1.00 89.19 167 ALA A CA 1
ATOM 1316 C C . ALA A 1 167 ? -6.408 -4.964 -11.556 1.00 89.19 167 ALA A C 1
ATOM 1318 O O . ALA A 1 167 ? -5.560 -5.423 -12.322 1.00 89.19 167 ALA A O 1
ATOM 1319 N N . PHE A 1 168 ? -7.511 -4.354 -11.998 1.00 92.62 168 PHE A N 1
ATOM 1320 C CA . PHE A 1 168 ? -7.784 -4.167 -13.421 1.00 92.62 168 PHE A CA 1
ATOM 1321 C C . PHE A 1 168 ? -6.729 -3.281 -14.098 1.00 92.62 168 PHE A C 1
ATOM 1323 O O . PHE A 1 168 ? -6.231 -3.636 -15.163 1.00 92.62 168 PHE A O 1
ATOM 1330 N N . GLY A 1 169 ? -6.348 -2.166 -13.469 1.00 90.69 169 GLY A N 1
ATOM 1331 C CA . GLY A 1 169 ? -5.343 -1.241 -13.992 1.00 90.69 169 GLY A CA 1
ATOM 1332 C C . GLY A 1 169 ? -3.980 -1.898 -14.207 1.00 90.69 169 GLY A C 1
ATOM 1333 O O . GLY A 1 169 ? -3.383 -1.724 -15.268 1.00 90.69 169 GLY A O 1
ATOM 1334 N N . ILE A 1 170 ? -3.516 -2.711 -13.251 1.00 88.25 170 ILE A N 1
ATOM 1335 C CA . ILE A 1 170 ? -2.262 -3.471 -13.388 1.00 88.25 170 ILE A CA 1
ATOM 1336 C C . ILE A 1 170 ? -2.337 -4.423 -14.585 1.00 88.25 170 ILE A C 1
ATOM 1338 O O . ILE A 1 170 ? -1.426 -4.439 -15.413 1.00 88.25 170 ILE A O 1
ATOM 1342 N N . VAL A 1 171 ? -3.414 -5.208 -14.689 1.00 92.06 171 VAL A N 1
ATOM 1343 C CA . VAL A 1 171 ? -3.579 -6.176 -15.783 1.00 92.06 171 VAL A CA 1
ATOM 1344 C C . VAL A 1 171 ? -3.637 -5.459 -17.132 1.00 92.06 171 VAL A C 1
ATOM 1346 O O . VAL A 1 171 ? -2.941 -5.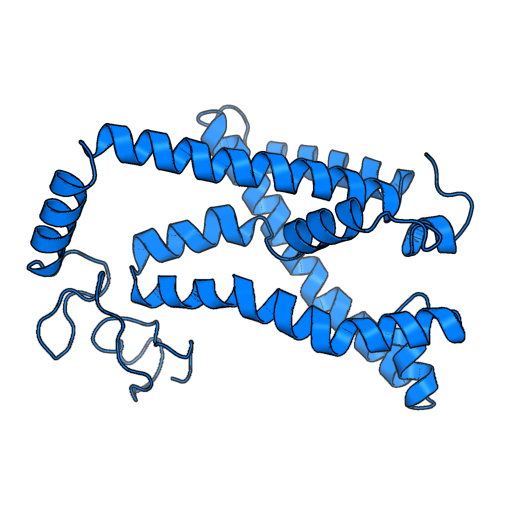857 -18.063 1.00 92.06 171 VAL A O 1
ATOM 1349 N N . ALA A 1 172 ? -4.401 -4.369 -17.229 1.00 93.94 172 ALA A N 1
ATOM 1350 C CA . ALA A 1 172 ? -4.528 -3.585 -18.451 1.00 93.94 172 ALA A CA 1
ATOM 1351 C C . ALA A 1 172 ? -3.181 -3.004 -18.906 1.00 93.94 172 ALA A C 1
ATOM 1353 O O . ALA A 1 172 ? -2.802 -3.177 -20.065 1.00 93.94 172 ALA A O 1
ATOM 1354 N N . ILE A 1 173 ? -2.425 -2.374 -17.998 1.00 90.38 173 ILE A N 1
ATOM 1355 C CA . ILE A 1 173 ? -1.091 -1.835 -18.305 1.00 90.38 173 ILE A CA 1
ATOM 1356 C C . ILE A 1 173 ? -0.138 -2.960 -18.724 1.00 90.38 173 ILE A C 1
ATOM 1358 O O . ILE A 1 173 ? 0.588 -2.805 -19.704 1.00 90.38 173 ILE A O 1
ATOM 1362 N N . GLY A 1 174 ? -0.176 -4.109 -18.042 1.00 89.31 174 GLY A N 1
ATOM 1363 C CA . GLY A 1 174 ? 0.618 -5.281 -18.407 1.00 89.31 174 GLY A CA 1
ATOM 1364 C C . GLY A 1 174 ? 0.316 -5.786 -19.821 1.00 89.31 174 GLY A C 1
ATOM 1365 O O . GLY A 1 174 ? 1.239 -6.039 -20.593 1.00 89.31 174 GLY A O 1
ATOM 1366 N N . CYS A 1 175 ? -0.962 -5.871 -20.200 1.00 91.06 175 CYS A N 1
ATOM 1367 C CA . CYS A 1 175 ? -1.372 -6.264 -21.550 1.00 91.06 175 CYS A CA 1
ATOM 1368 C C . CYS A 1 175 ? -0.940 -5.250 -22.622 1.00 91.06 175 CYS A C 1
ATOM 1370 O O . CYS A 1 175 ? -0.506 -5.652 -23.701 1.00 91.06 175 CYS A O 1
ATOM 1372 N N . ILE A 1 176 ? -1.029 -3.947 -22.335 1.00 91.62 176 ILE A N 1
ATOM 1373 C CA . ILE A 1 176 ? -0.573 -2.892 -23.254 1.00 91.62 176 ILE A CA 1
ATOM 1374 C C . ILE A 1 176 ? 0.943 -2.981 -23.452 1.00 91.62 176 ILE A C 1
ATOM 1376 O O . ILE A 1 176 ? 1.408 -3.004 -24.592 1.00 91.62 176 ILE A O 1
ATOM 1380 N N . ALA A 1 177 ? 1.708 -3.089 -22.361 1.00 88.38 177 ALA A N 1
ATOM 1381 C CA . ALA A 1 177 ? 3.160 -3.241 -22.414 1.00 88.38 177 ALA A CA 1
ATOM 1382 C C . ALA A 1 177 ? 3.564 -4.500 -23.197 1.00 88.38 177 ALA A C 1
ATOM 1384 O O . ALA A 1 177 ? 4.443 -4.443 -24.054 1.00 88.38 177 ALA A O 1
ATOM 1385 N N . TYR A 1 178 ? 2.867 -5.618 -22.970 1.00 86.00 178 TYR A N 1
ATOM 1386 C CA . TYR A 1 178 ? 3.055 -6.858 -23.723 1.00 86.00 178 TYR A CA 1
ATOM 1387 C C . TYR A 1 178 ? 2.860 -6.665 -25.236 1.00 86.00 178 TYR A C 1
ATOM 1389 O O . TYR A 1 178 ? 3.687 -7.126 -26.027 1.00 86.00 178 TYR A O 1
ATOM 1397 N N . GLY A 1 179 ? 1.798 -5.959 -25.639 1.00 88.19 179 GLY A N 1
ATOM 1398 C CA . GLY A 1 179 ? 1.529 -5.656 -27.044 1.00 88.19 179 GLY A CA 1
ATOM 1399 C C . GLY A 1 179 ? 2.609 -4.778 -27.682 1.00 88.19 179 GLY A C 1
ATOM 1400 O O . GLY A 1 179 ? 3.025 -5.044 -28.806 1.00 88.19 179 GLY A O 1
ATOM 1401 N N . GLN A 1 180 ? 3.111 -3.775 -26.954 1.00 89.12 180 GLN A N 1
ATOM 1402 C CA . GLN A 1 180 ? 4.170 -2.881 -27.442 1.00 89.12 180 GLN A CA 1
ATOM 1403 C C . GLN A 1 180 ? 5.534 -3.570 -27.579 1.00 89.12 180 GLN A C 1
ATOM 1405 O O . GLN A 1 180 ? 6.314 -3.208 -28.455 1.00 89.12 180 GLN A O 1
ATOM 1410 N N . LEU A 1 181 ? 5.817 -4.576 -26.749 1.00 86.31 181 LEU A N 1
ATOM 1411 C CA . LEU A 1 181 ? 7.074 -5.329 -26.785 1.00 86.31 181 LEU A CA 1
ATOM 1412 C C . LEU A 1 181 ? 7.141 -6.365 -27.918 1.00 86.31 181 LEU A C 1
ATOM 1414 O O . LEU A 1 181 ? 8.206 -6.929 -28.153 1.00 86.31 181 LEU A O 1
ATOM 1418 N N . GLY A 1 182 ? 6.038 -6.634 -28.626 1.00 87.88 182 GLY A N 1
ATOM 1419 C CA . GLY A 1 182 ? 6.001 -7.634 -29.700 1.00 87.88 182 GLY A CA 1
ATOM 1420 C C . GLY A 1 182 ? 5.932 -9.086 -29.206 1.00 87.88 182 GLY A C 1
ATOM 1421 O O . GLY A 1 182 ? 6.277 -10.008 -29.943 1.00 87.88 182 GLY A O 1
ATOM 1422 N N . GLY A 1 183 ? 5.483 -9.305 -27.965 1.00 88.75 183 GLY A N 1
ATOM 1423 C CA . GLY A 1 183 ? 5.284 -10.631 -27.375 1.00 88.75 183 GLY A CA 1
ATOM 1424 C C . GLY A 1 183 ? 6.470 -11.179 -26.566 1.00 88.75 183 GLY A C 1
ATOM 1425 O O . GLY A 1 183 ? 7.506 -10.540 -26.404 1.00 88.75 183 GLY A O 1
ATOM 1426 N N . TRP A 1 184 ? 6.309 -12.400 -26.037 1.00 85.06 184 TRP A N 1
ATOM 1427 C CA . TRP A 1 184 ? 7.255 -13.018 -25.091 1.00 85.06 184 TRP A CA 1
ATOM 1428 C C . TRP A 1 184 ? 8.642 -13.305 -25.676 1.00 85.06 184 TRP A C 1
ATOM 1430 O O . TRP A 1 184 ? 9.625 -13.226 -24.947 1.00 85.06 184 TRP A O 1
ATOM 1440 N N . GLY A 1 185 ? 8.732 -13.625 -26.972 1.00 88.56 185 GLY A N 1
ATOM 1441 C CA . GLY A 1 185 ? 10.017 -13.873 -27.637 1.00 88.56 185 GLY A CA 1
ATOM 1442 C C . GLY A 1 185 ? 10.888 -12.619 -27.649 1.00 88.56 185 GLY A C 1
ATOM 1443 O O . GLY A 1 185 ? 11.954 -12.605 -27.046 1.00 88.56 185 GLY A O 1
ATOM 1444 N N . SER A 1 186 ? 10.358 -11.534 -28.219 1.00 90.06 186 SER A N 1
ATOM 1445 C CA . SER A 1 186 ? 11.015 -10.219 -28.259 1.00 90.06 186 SER A CA 1
ATOM 1446 C C . SER A 1 186 ? 11.358 -9.690 -26.861 1.00 90.06 186 SER A C 1
ATOM 1448 O O . SER A 1 186 ? 12.440 -9.141 -26.642 1.00 90.06 186 SER A O 1
ATOM 1450 N N . PHE A 1 187 ? 10.476 -9.910 -25.880 1.00 88.19 187 PHE A N 1
ATOM 1451 C CA . PHE A 1 187 ? 10.752 -9.565 -24.486 1.00 88.19 187 PHE A CA 1
ATOM 1452 C C . PHE A 1 187 ? 11.953 -10.334 -23.919 1.00 88.19 187 PHE A C 1
ATOM 1454 O O . PHE A 1 187 ? 12.857 -9.721 -23.352 1.00 88.19 187 PHE A O 1
ATOM 1461 N N . ASN A 1 188 ? 11.997 -11.657 -24.102 1.00 89.44 188 ASN A N 1
ATOM 1462 C CA . ASN A 1 188 ? 13.110 -12.481 -23.632 1.00 89.44 188 ASN A CA 1
ATOM 1463 C C . ASN A 1 188 ? 14.424 -12.120 -24.332 1.00 89.44 188 ASN A C 1
ATOM 1465 O O . ASN A 1 188 ? 15.452 -12.024 -23.665 1.00 89.44 188 ASN A O 1
ATOM 1469 N N . ASP A 1 189 ? 14.390 -11.863 -25.639 1.00 91.44 189 ASP A N 1
ATOM 1470 C CA . ASP A 1 189 ? 15.566 -11.436 -26.403 1.00 91.44 189 ASP A CA 1
ATOM 1471 C C . ASP A 1 189 ? 16.086 -10.081 -25.906 1.00 91.44 189 ASP A C 1
ATOM 1473 O O . ASP A 1 189 ? 17.291 -9.900 -25.714 1.00 91.44 189 ASP A O 1
ATOM 1477 N N . SER A 1 190 ? 15.176 -9.147 -25.611 1.00 88.81 190 SER A N 1
ATOM 1478 C CA . SER A 1 190 ? 15.509 -7.834 -25.048 1.00 88.81 190 SER A CA 1
ATOM 1479 C C . SER A 1 190 ? 16.114 -7.945 -23.646 1.00 88.81 190 SER A C 1
ATOM 1481 O O . SER A 1 190 ? 17.109 -7.283 -23.351 1.00 88.81 190 SER A O 1
ATOM 1483 N N . LEU A 1 191 ? 15.569 -8.814 -22.787 1.00 88.06 191 LEU A N 1
ATOM 1484 C CA . LEU A 1 191 ? 16.144 -9.095 -21.467 1.00 88.06 191 LEU A CA 1
ATOM 1485 C C . LEU A 1 191 ? 17.519 -9.765 -21.571 1.00 88.06 191 LEU A C 1
ATOM 1487 O O . LEU A 1 191 ? 18.434 -9.406 -20.830 1.00 88.06 191 LEU A O 1
ATOM 1491 N N . ALA A 1 192 ? 17.694 -10.706 -22.499 1.00 88.69 192 ALA A N 1
ATOM 1492 C CA . ALA A 1 192 ? 18.974 -11.368 -22.734 1.00 88.69 192 ALA A CA 1
ATOM 1493 C C . ALA A 1 192 ? 20.033 -10.392 -23.269 1.00 88.69 192 ALA A C 1
ATOM 1495 O O . ALA A 1 192 ? 21.202 -10.485 -22.891 1.00 88.69 192 ALA A O 1
ATOM 1496 N N . ALA A 1 193 ? 19.635 -9.445 -24.122 1.00 89.44 193 ALA A N 1
ATOM 1497 C CA . ALA A 1 193 ? 20.497 -8.361 -24.573 1.00 89.44 193 ALA A CA 1
ATOM 1498 C C . ALA A 1 193 ? 20.874 -7.434 -23.408 1.00 89.44 193 ALA A C 1
ATOM 1500 O O . ALA A 1 193 ? 22.058 -7.165 -23.210 1.00 89.44 193 ALA A O 1
ATOM 1501 N N . LEU A 1 194 ? 19.899 -7.021 -22.588 1.00 88.25 194 LEU A N 1
ATOM 1502 C CA . LEU A 1 194 ? 20.132 -6.187 -21.407 1.00 88.25 194 LEU A CA 1
ATOM 1503 C C . LEU A 1 194 ? 21.107 -6.854 -20.427 1.00 88.25 194 LEU A C 1
ATOM 1505 O O . LEU A 1 194 ? 22.032 -6.200 -19.946 1.00 88.25 194 LEU A O 1
ATOM 1509 N N . GLY A 1 195 ? 20.966 -8.161 -20.196 1.00 86.50 195 GLY A N 1
ATOM 1510 C CA . GLY A 1 195 ? 21.833 -8.935 -19.303 1.00 86.50 195 GLY A CA 1
ATOM 1511 C C . GLY A 1 195 ? 23.314 -8.962 -19.694 1.00 86.50 195 GLY A C 1
ATOM 1512 O O . GLY A 1 195 ? 24.150 -9.234 -18.836 1.00 86.50 195 GLY A O 1
ATOM 1513 N N . LYS A 1 196 ? 23.641 -8.660 -20.958 1.00 86.69 196 LYS A N 1
ATOM 1514 C CA . LYS A 1 196 ? 25.018 -8.569 -21.482 1.00 86.69 196 LYS A CA 1
ATOM 1515 C C . LYS A 1 196 ? 25.605 -7.155 -21.429 1.00 86.69 196 LYS A C 1
ATOM 1517 O O . LYS A 1 196 ? 26.740 -6.958 -21.851 1.00 86.69 196 LYS A O 1
ATOM 1522 N N . THR A 1 197 ? 24.823 -6.173 -20.997 1.00 87.19 197 THR A N 1
ATOM 1523 C CA . THR A 1 197 ? 25.249 -4.772 -20.881 1.00 87.19 197 THR A CA 1
ATOM 1524 C C . THR A 1 197 ? 25.439 -4.392 -19.421 1.00 87.19 197 THR A C 1
ATOM 1526 O O . THR A 1 197 ? 24.865 -5.030 -18.548 1.00 87.19 197 THR A O 1
ATOM 1529 N N . ASP A 1 198 ? 26.131 -3.286 -19.163 1.00 82.69 198 ASP A N 1
ATOM 1530 C CA . ASP A 1 198 ? 26.206 -2.678 -17.824 1.00 82.69 198 ASP A CA 1
ATOM 1531 C C . ASP A 1 198 ? 25.147 -1.579 -17.644 1.00 82.69 198 ASP A C 1
ATOM 1533 O O . ASP A 1 198 ? 25.292 -0.651 -16.845 1.00 82.69 198 ASP A O 1
ATOM 1537 N N . LEU A 1 199 ? 24.085 -1.640 -18.453 1.00 81.19 199 LEU A N 1
ATOM 1538 C CA . LEU A 1 199 ? 23.058 -0.615 -18.519 1.00 81.19 199 LEU A CA 1
ATOM 1539 C C . LEU A 1 199 ? 22.135 -0.750 -17.304 1.00 81.19 199 LEU A C 1
ATOM 1541 O O . LEU A 1 199 ? 21.435 -1.748 -17.140 1.00 81.19 199 LEU A O 1
ATOM 1545 N N . GLY A 1 200 ? 22.162 0.265 -16.446 1.00 81.75 200 GLY A N 1
ATOM 1546 C CA . GLY A 1 200 ? 21.441 0.302 -15.180 1.00 81.75 200 GLY A CA 1
ATOM 1547 C C . GLY A 1 200 ? 22.177 1.182 -14.174 1.00 81.75 200 GLY A C 1
ATOM 1548 O O . GLY A 1 200 ? 23.347 1.508 -14.351 1.00 81.75 200 GLY A O 1
ATOM 1549 N N . LYS A 1 201 ? 21.503 1.581 -13.092 1.00 84.31 201 LYS A N 1
ATOM 1550 C CA . LYS A 1 201 ? 22.098 2.476 -12.085 1.00 84.31 201 LYS A CA 1
ATOM 1551 C C . LYS A 1 201 ? 23.333 1.879 -11.391 1.00 84.31 201 LYS A C 1
ATOM 1553 O O . LYS A 1 201 ? 24.194 2.625 -10.936 1.00 84.31 201 LYS A O 1
ATOM 1558 N N . TRP A 1 202 ? 23.392 0.552 -11.292 1.00 84.06 202 TRP A N 1
ATOM 1559 C CA . TRP A 1 202 ? 24.355 -0.172 -10.459 1.00 84.06 202 TRP A CA 1
ATOM 1560 C C . TRP A 1 202 ? 25.417 -0.952 -11.254 1.00 84.06 202 TRP A C 1
ATOM 1562 O O . TRP A 1 202 ? 26.219 -1.651 -10.642 1.00 84.06 202 TRP A O 1
ATOM 1572 N N . GLY A 1 203 ? 25.448 -0.824 -12.587 1.00 85.06 203 GLY A N 1
ATOM 1573 C CA . GLY A 1 203 ? 26.457 -1.456 -13.447 1.00 85.06 203 GLY A CA 1
ATOM 1574 C C . GLY A 1 203 ? 26.396 -2.988 -13.447 1.00 85.06 203 GLY A C 1
ATOM 1575 O O . GLY A 1 203 ? 25.323 -3.568 -13.615 1.00 85.06 203 GLY A O 1
ATOM 1576 N N . ALA A 1 204 ? 27.546 -3.637 -13.254 1.00 84.19 204 ALA A N 1
ATOM 1577 C CA . ALA A 1 204 ? 27.678 -5.092 -13.196 1.00 84.19 204 ALA A CA 1
ATOM 1578 C C . ALA A 1 204 ? 27.909 -5.617 -11.768 1.00 84.19 204 ALA A C 1
ATOM 1580 O O . ALA A 1 204 ? 28.423 -4.921 -10.889 1.00 84.19 204 ALA A O 1
ATOM 1581 N N . THR A 1 205 ? 27.544 -6.877 -11.539 1.00 81.88 205 THR A N 1
ATOM 1582 C CA . THR A 1 205 ? 27.914 -7.638 -10.341 1.00 81.88 205 THR A CA 1
ATOM 1583 C C . THR A 1 205 ? 29.382 -8.071 -10.387 1.00 81.88 205 THR A C 1
ATOM 1585 O O . THR A 1 205 ? 30.039 -7.981 -11.422 1.00 81.88 205 THR A O 1
ATOM 1588 N N . ALA A 1 206 ? 29.898 -8.596 -9.269 1.00 78.81 206 ALA A N 1
ATOM 1589 C CA . ALA A 1 206 ? 31.260 -9.138 -9.193 1.00 78.81 206 ALA A CA 1
ATOM 1590 C C . ALA A 1 206 ? 31.514 -10.273 -10.207 1.00 78.81 206 ALA A C 1
ATOM 1592 O O . ALA A 1 206 ? 32.628 -10.412 -10.702 1.00 78.81 206 ALA A O 1
ATOM 1593 N N . ASP A 1 207 ? 30.470 -11.030 -10.552 1.00 80.25 207 ASP A N 1
ATOM 1594 C CA . ASP A 1 207 ? 30.517 -12.125 -11.529 1.00 80.25 207 ASP A CA 1
ATOM 1595 C C . ASP A 1 207 ? 30.378 -11.641 -12.989 1.00 80.25 207 ASP A C 1
ATOM 1597 O O . ASP A 1 207 ? 30.332 -12.451 -13.913 1.00 80.25 207 ASP A O 1
ATOM 1601 N N . GLY A 1 208 ? 30.293 -10.323 -13.219 1.00 82.12 208 GLY A N 1
ATOM 1602 C CA . GLY A 1 208 ? 30.187 -9.726 -14.554 1.00 82.12 208 GLY A CA 1
ATOM 1603 C C . GLY A 1 208 ? 28.785 -9.778 -15.172 1.00 82.12 208 GLY A C 1
ATOM 1604 O O . GLY A 1 208 ? 28.647 -9.657 -16.387 1.00 82.12 208 GLY A O 1
ATOM 1605 N N . HIS A 1 209 ? 27.736 -9.972 -14.367 1.00 84.38 209 HIS A N 1
ATOM 1606 C CA . HIS A 1 209 ? 26.346 -9.933 -14.833 1.00 84.38 209 HIS A CA 1
ATOM 1607 C C . HIS A 1 209 ? 25.731 -8.545 -14.634 1.00 84.38 209 HIS A C 1
ATOM 1609 O O . HIS A 1 209 ? 26.038 -7.879 -13.649 1.00 84.38 209 HIS A O 1
ATOM 1615 N N . ASN A 1 210 ? 24.799 -8.127 -15.499 1.00 87.56 210 ASN A N 1
ATOM 1616 C CA . ASN A 1 210 ? 24.081 -6.863 -15.301 1.00 87.56 210 ASN A CA 1
ATOM 1617 C C . ASN A 1 210 ? 23.344 -6.846 -13.944 1.00 87.56 210 ASN A C 1
ATOM 1619 O O . ASN A 1 210 ? 22.437 -7.651 -13.697 1.00 87.56 210 ASN A O 1
ATOM 1623 N N . ALA A 1 211 ? 23.686 -5.881 -13.089 1.00 86.44 211 ALA A N 1
ATOM 1624 C CA . ALA A 1 211 ? 23.100 -5.688 -11.764 1.00 86.44 211 ALA A CA 1
ATOM 1625 C C . ALA A 1 211 ? 21.593 -5.375 -11.789 1.00 86.44 211 ALA A C 1
ATOM 1627 O O . ALA A 1 211 ? 20.898 -5.541 -10.786 1.00 86.44 211 ALA A O 1
ATOM 1628 N N . TYR A 1 212 ? 21.076 -4.918 -12.930 1.00 87.31 212 TYR A N 1
ATOM 1629 C CA . TYR A 1 212 ? 19.656 -4.665 -13.145 1.00 87.31 212 TYR A CA 1
ATOM 1630 C C . TYR A 1 212 ? 18.822 -5.950 -13.152 1.00 87.31 212 TYR A C 1
ATOM 1632 O O . TYR A 1 212 ? 17.661 -5.930 -12.751 1.00 87.31 212 TYR A O 1
ATOM 1640 N N . LEU A 1 213 ? 19.394 -7.071 -13.600 1.00 87.19 213 LEU A N 1
ATOM 1641 C CA . LEU A 1 213 ? 18.705 -8.366 -13.678 1.00 87.19 213 LEU A CA 1
ATOM 1642 C C . LEU A 1 213 ? 19.202 -9.361 -12.628 1.00 87.19 213 LEU A C 1
ATOM 1644 O O . LEU A 1 213 ? 18.497 -10.317 -12.302 1.00 87.19 213 LEU A O 1
ATOM 1648 N N . ALA A 1 214 ? 20.398 -9.140 -12.087 1.00 82.88 214 ALA A N 1
ATOM 1649 C CA . ALA A 1 214 ? 20.945 -9.971 -11.035 1.00 82.88 214 ALA A CA 1
ATOM 1650 C C . ALA A 1 214 ? 20.246 -9.720 -9.690 1.00 82.88 214 ALA A C 1
ATOM 1652 O O . ALA A 1 214 ? 19.904 -8.593 -9.331 1.00 82.88 214 ALA A O 1
ATOM 1653 N N . ILE A 1 215 ? 20.086 -10.792 -8.914 1.00 76.31 215 ILE A N 1
ATOM 1654 C CA . ILE A 1 215 ? 19.747 -10.711 -7.494 1.00 76.31 215 ILE A CA 1
ATOM 1655 C C . ILE A 1 215 ? 21.064 -10.924 -6.746 1.00 76.31 215 ILE A C 1
ATOM 1657 O O . ILE A 1 215 ? 21.546 -12.060 -6.702 1.00 76.31 215 ILE A O 1
ATOM 1661 N N . PRO A 1 216 ? 21.693 -9.863 -6.213 1.00 67.19 216 PRO A N 1
ATOM 1662 C CA . PRO A 1 216 ? 22.936 -10.018 -5.477 1.00 67.19 216 PRO A CA 1
ATOM 1663 C C . PRO A 1 216 ? 22.689 -10.869 -4.226 1.00 67.19 216 PRO A C 1
ATOM 1665 O O . PRO A 1 216 ? 21.571 -10.946 -3.700 1.00 67.19 216 PRO A O 1
ATOM 1668 N N . GLY A 1 217 ? 23.748 -11.548 -3.784 1.00 69.25 217 GLY A N 1
ATOM 1669 C CA . GLY A 1 217 ? 23.700 -12.509 -2.686 1.00 69.25 217 GLY A CA 1
ATOM 1670 C C . GLY A 1 217 ? 23.091 -11.960 -1.390 1.00 69.25 217 GLY A C 1
ATOM 1671 O O . GLY A 1 217 ? 22.832 -10.771 -1.214 1.00 69.25 217 GLY A O 1
ATOM 1672 N N . VAL A 1 218 ? 22.864 -12.862 -0.438 1.00 68.94 218 VAL A N 1
ATOM 1673 C CA . VAL A 1 218 ? 22.097 -12.571 0.782 1.00 68.94 218 VAL A CA 1
ATOM 1674 C C . VAL A 1 218 ? 22.765 -11.503 1.662 1.00 68.94 218 VAL A C 1
ATOM 1676 O O . VAL A 1 218 ? 22.081 -10.658 2.240 1.00 68.94 218 VAL A O 1
ATOM 1679 N N . ILE A 1 219 ? 24.100 -11.510 1.743 1.00 71.50 219 ILE A N 1
ATOM 1680 C CA . ILE A 1 219 ? 24.900 -10.594 2.564 1.00 71.50 219 ILE A CA 1
ATOM 1681 C C . ILE A 1 219 ? 26.087 -10.083 1.737 1.00 71.50 219 ILE A C 1
ATOM 1683 O O . ILE A 1 219 ? 26.711 -10.828 0.993 1.00 71.50 219 ILE A O 1
ATOM 1687 N N . GLN A 1 220 ? 26.393 -8.800 1.903 1.00 70.88 220 GLN A N 1
ATOM 1688 C CA . GLN A 1 220 ? 27.585 -8.109 1.421 1.00 70.88 220 GLN A CA 1
ATOM 1689 C C . GLN A 1 220 ? 27.964 -7.136 2.529 1.00 70.88 220 GLN A C 1
ATOM 1691 O O . GLN A 1 220 ? 27.089 -6.395 2.989 1.00 70.88 220 GLN A O 1
ATOM 1696 N N . PHE A 1 221 ? 29.216 -7.186 2.965 1.00 74.12 221 PHE A N 1
ATOM 1697 C CA . PHE A 1 221 ? 29.766 -6.241 3.927 1.00 74.12 221 PHE A CA 1
ATOM 1698 C C . PHE A 1 221 ? 30.321 -5.051 3.153 1.00 74.12 221 PHE A C 1
ATOM 1700 O O . PHE A 1 221 ? 31.097 -5.246 2.221 1.00 74.12 221 PHE A O 1
ATOM 1707 N N . THR A 1 222 ? 29.904 -3.844 3.520 1.00 76.25 222 THR A N 1
ATOM 1708 C CA . THR A 1 222 ? 30.455 -2.596 2.982 1.00 76.25 222 THR A CA 1
ATOM 1709 C C . THR A 1 222 ? 30.744 -1.644 4.131 1.00 76.25 222 THR A C 1
ATOM 1711 O O . THR A 1 222 ? 30.211 -1.811 5.230 1.00 76.25 222 THR A O 1
ATOM 1714 N N . ALA A 1 223 ? 31.539 -0.607 3.884 1.00 77.75 223 ALA A N 1
ATOM 1715 C CA . ALA A 1 223 ? 31.765 0.469 4.851 1.00 77.75 223 ALA A CA 1
ATOM 1716 C C . ALA A 1 223 ? 30.504 1.312 5.172 1.00 77.75 223 ALA A C 1
ATOM 1718 O O . ALA A 1 223 ? 30.582 2.264 5.949 1.00 77.75 223 ALA A O 1
ATOM 1719 N N . GLY A 1 224 ? 29.344 0.973 4.595 1.00 70.88 224 GLY A N 1
ATOM 1720 C CA . GLY A 1 224 ? 28.060 1.626 4.826 1.00 70.88 224 GLY A CA 1
ATOM 1721 C C . GLY A 1 224 ? 27.601 2.522 3.673 1.00 70.88 224 GLY A C 1
ATOM 1722 O O . GLY A 1 224 ? 28.381 2.961 2.821 1.00 70.88 224 GLY A O 1
ATOM 1723 N N . LEU A 1 225 ? 26.293 2.800 3.656 1.00 70.75 225 LEU A N 1
ATOM 1724 C CA . LEU A 1 225 ? 25.649 3.676 2.674 1.00 70.75 225 LEU A CA 1
ATOM 1725 C C . LEU A 1 225 ? 26.293 5.073 2.683 1.00 70.75 225 LEU A C 1
ATOM 1727 O O . LEU A 1 225 ? 26.303 5.750 3.707 1.00 70.75 225 LEU A O 1
ATOM 1731 N N . GLY A 1 226 ? 26.793 5.513 1.525 1.00 73.06 226 GLY A N 1
ATOM 1732 C CA . GLY A 1 226 ? 27.433 6.824 1.348 1.00 73.06 226 GLY A CA 1
ATOM 1733 C C . GLY A 1 226 ? 28.959 6.829 1.492 1.00 73.06 226 GLY A C 1
ATOM 1734 O O . GLY A 1 226 ? 29.575 7.826 1.128 1.00 73.06 226 GLY A O 1
ATOM 1735 N N . VAL A 1 227 ? 29.563 5.727 1.955 1.00 80.44 227 VAL A N 1
ATOM 1736 C CA . VAL A 1 227 ? 31.027 5.535 1.989 1.00 80.44 227 VAL A CA 1
ATOM 1737 C C . VAL A 1 227 ? 31.452 4.544 0.912 1.00 80.44 227 VAL A C 1
ATOM 1739 O O . VAL A 1 227 ? 32.338 4.834 0.113 1.00 80.44 227 VAL A O 1
ATOM 1742 N N . GLU A 1 228 ? 30.781 3.395 0.855 1.00 78.00 228 GLU A N 1
ATOM 1743 C CA . GLU A 1 228 ? 31.071 2.340 -0.108 1.00 78.00 228 GLU A CA 1
ATOM 1744 C C . GLU A 1 228 ? 29.767 1.783 -0.673 1.00 78.00 228 GLU A C 1
ATOM 1746 O O . GLU A 1 228 ? 28.872 1.347 0.058 1.00 78.00 228 GLU A O 1
ATOM 1751 N N . THR A 1 229 ? 29.660 1.809 -1.999 1.00 74.38 229 THR A N 1
ATOM 1752 C CA . THR A 1 229 ? 28.479 1.299 -2.690 1.00 74.38 229 THR A CA 1
ATOM 1753 C C . THR A 1 229 ? 28.660 -0.206 -2.896 1.00 74.38 229 THR A C 1
ATOM 1755 O O . THR A 1 229 ? 29.644 -0.594 -3.524 1.00 74.38 229 THR A O 1
ATOM 1758 N N . PRO A 1 230 ? 27.752 -1.060 -2.390 1.00 76.44 230 PRO A N 1
ATOM 1759 C CA . PRO A 1 230 ? 27.827 -2.494 -2.611 1.00 76.44 230 PRO A CA 1
ATOM 1760 C C . PRO A 1 230 ? 27.853 -2.844 -4.102 1.00 76.44 230 PRO A C 1
ATOM 1762 O O . PRO A 1 230 ? 27.136 -2.252 -4.917 1.00 76.44 230 PRO A O 1
ATOM 1765 N N . VAL A 1 231 ? 28.691 -3.821 -4.451 1.00 74.25 231 VAL A N 1
ATOM 1766 C CA . VAL A 1 231 ? 28.872 -4.285 -5.830 1.00 74.25 231 VAL A CA 1
ATOM 1767 C C . VAL A 1 231 ? 27.576 -4.916 -6.329 1.00 74.25 231 VAL A C 1
ATOM 1769 O O . VAL A 1 231 ? 27.077 -5.876 -5.739 1.00 74.25 231 VAL A O 1
ATOM 1772 N N . GLY A 1 232 ? 27.045 -4.400 -7.436 1.00 73.94 232 GLY A N 1
ATOM 1773 C CA . GLY A 1 232 ? 25.771 -4.852 -7.990 1.00 73.94 232 GLY A CA 1
ATOM 1774 C C . GLY A 1 232 ? 24.528 -4.222 -7.347 1.00 73.94 232 GLY A C 1
ATOM 1775 O O . GLY A 1 232 ? 23.421 -4.630 -7.680 1.00 73.94 232 GLY A O 1
ATOM 1776 N N . GLY A 1 233 ? 24.676 -3.211 -6.484 1.00 78.62 233 GLY A N 1
ATOM 1777 C CA . GLY A 1 233 ? 23.578 -2.353 -6.025 1.00 78.62 233 GLY A CA 1
ATOM 1778 C C . GLY A 1 233 ? 23.184 -2.509 -4.556 1.00 78.62 233 GLY A C 1
ATOM 1779 O O . GLY A 1 233 ? 23.748 -3.295 -3.804 1.00 78.62 233 GLY A O 1
ATOM 1780 N N . LEU A 1 234 ? 22.230 -1.682 -4.117 1.00 79.75 234 LEU A N 1
ATOM 1781 C CA . LEU A 1 234 ? 21.895 -1.521 -2.694 1.00 79.75 234 LEU A CA 1
ATOM 1782 C C . LEU A 1 234 ? 21.000 -2.628 -2.127 1.00 79.75 234 LEU A C 1
ATOM 1784 O O . LEU A 1 234 ? 20.922 -2.791 -0.907 1.00 79.75 234 LEU A O 1
ATOM 1788 N N . TRP A 1 235 ? 20.286 -3.355 -2.984 1.00 77.94 235 TRP A N 1
ATOM 1789 C CA . TRP A 1 235 ? 19.241 -4.280 -2.555 1.00 77.94 235 TRP A CA 1
ATOM 1790 C C . TRP A 1 235 ? 19.742 -5.716 -2.575 1.00 77.94 235 TRP A C 1
ATOM 1792 O O . TRP A 1 235 ? 20.233 -6.179 -3.590 1.00 77.94 235 TRP A O 1
ATOM 1802 N N . LYS A 1 236 ? 19.579 -6.434 -1.461 1.00 71.94 236 LYS A N 1
ATOM 1803 C CA . LYS A 1 236 ? 19.941 -7.856 -1.313 1.00 71.94 236 LYS A CA 1
ATOM 1804 C C . LYS A 1 236 ? 18.699 -8.706 -1.059 1.00 71.94 236 LYS A C 1
ATOM 1806 O O . LYS A 1 236 ? 17.680 -8.183 -0.608 1.00 71.94 236 LYS A O 1
ATOM 1811 N N . GLY A 1 237 ? 18.814 -10.024 -1.238 1.00 60.31 237 GLY A N 1
ATOM 1812 C CA . GLY A 1 237 ? 17.715 -10.989 -1.060 1.00 60.31 237 GLY A CA 1
ATOM 1813 C C . GLY A 1 237 ? 17.060 -11.058 0.334 1.00 60.31 237 GLY A C 1
ATOM 1814 O O . GLY A 1 237 ? 16.073 -11.760 0.495 1.00 60.31 237 GLY A O 1
ATOM 1815 N N . ILE A 1 238 ? 17.558 -10.354 1.358 1.00 59.44 238 ILE A N 1
ATOM 1816 C CA . ILE A 1 238 ? 16.880 -10.223 2.670 1.00 59.44 238 ILE A CA 1
ATOM 1817 C C . ILE A 1 238 ? 16.436 -8.780 2.969 1.00 59.44 238 ILE A C 1
ATOM 1819 O O . ILE A 1 238 ? 15.770 -8.546 3.967 1.00 59.44 238 ILE A O 1
ATOM 1823 N N . MET A 1 239 ? 16.689 -7.829 2.062 1.00 54.97 239 MET A N 1
ATOM 1824 C CA . MET A 1 239 ? 16.518 -6.386 2.271 1.00 54.97 239 MET A CA 1
ATOM 1825 C C . MET A 1 239 ? 17.236 -5.864 3.527 1.00 54.97 239 MET A C 1
ATOM 1827 O O . MET A 1 239 ? 16.812 -6.070 4.653 1.00 54.97 239 MET A O 1
ATOM 1831 N N . VAL A 1 240 ? 18.312 -5.108 3.292 1.00 47.84 240 VAL A N 1
ATOM 1832 C CA . VAL A 1 240 ? 19.023 -4.280 4.280 1.00 47.84 240 VAL A CA 1
ATOM 1833 C C . VAL A 1 240 ? 19.453 -5.026 5.554 1.00 47.84 240 VAL A C 1
ATOM 1835 O O . VAL A 1 240 ? 18.858 -4.913 6.618 1.00 47.84 240 VAL A O 1
ATOM 1838 N N . LEU A 1 241 ? 20.596 -5.700 5.451 1.00 38.31 241 LEU A N 1
ATOM 1839 C CA . LEU A 1 241 ? 21.614 -5.673 6.504 1.00 38.31 241 LEU A CA 1
ATOM 1840 C C . LEU A 1 241 ? 22.918 -5.261 5.818 1.00 38.31 241 LEU A C 1
ATOM 1842 O O . LEU A 1 241 ? 23.620 -6.103 5.252 1.00 38.31 241 LEU A O 1
ATOM 1846 N N . THR A 1 242 ? 23.137 -3.952 5.709 1.00 36.75 242 THR A N 1
ATOM 1847 C CA . THR A 1 242 ? 24.486 -3.379 5.587 1.00 36.75 242 THR A CA 1
ATOM 1848 C C . THR A 1 242 ? 25.047 -3.248 6.986 1.00 36.75 242 THR A C 1
ATOM 1850 O O . THR A 1 242 ? 24.320 -2.637 7.804 1.00 36.75 242 THR A O 1
#

pLDDT: mean 86.24, std 9.15, range [36.75, 96.56]

Mean predicted aligned error: 7.18 Å

Solvent-accessible surface area (backbone atoms only — not comparable to full-atom values): 12921 Å² total; per-residue (Å²): 119,72,51,88,46,71,54,32,23,72,52,34,65,75,66,73,50,68,68,46,47,53,34,14,53,48,29,67,70,56,40,72,52,61,69,55,51,46,53,51,43,29,72,53,51,17,42,18,43,48,59,59,58,54,51,74,53,53,53,58,51,53,42,64,71,52,46,57,58,53,51,53,49,26,66,75,72,65,45,88,47,71,31,57,50,49,15,64,74,70,70,39,66,67,57,25,52,50,46,51,51,53,51,49,66,54,46,54,60,51,50,52,53,49,42,52,51,51,2,44,49,45,14,62,78,46,78,54,75,41,50,36,69,58,41,20,52,54,51,49,50,55,51,49,52,48,41,76,53,19,25,44,46,42,45,32,56,53,28,28,53,48,34,54,54,49,55,49,48,53,53,52,51,51,53,52,53,42,62,75,49,67,39,72,65,48,44,51,53,51,50,57,53,46,45,75,35,54,71,52,82,43,27,42,27,91,87,69,39,14,10,33,72,36,67,42,62,71,70,62,90,55,85,32,91,94,77,36,81,51,75,22,36,87,39,26,77,71,57,77,72,109

Sequence (242 aa):
MAAKTASDYFIAGRRLSIWVFVLAATATSFSGWTFMGHPGLIYRDGFQYAYASFYAITIPFTGVMFLKRQWMLGKRFGYVTPGEMLSDYFRGDMIRILVVLVALLFSIPYLGVQLGASGFLFNVLTDGMIPREWGMWILSLIVLIYVASGGLRAVAYVDTLQCILLAFGIVAIGCIAYGQLGGWGSFNDSLAALGKTDLGKWGATADGHNAYLAIPGVIQFTAGLGVETPVGGLWKGIMVLT

Organism: NCBI:txid408172

Secondary structure (DSSP, 8-state):
----SHHHHHHGGG---HHHHHHHHHHHHS-HHHHHHHHHHHHHH-HHHHGGGGHHHHHHHHHHHHHHHHHHHHHHH---SHHHHHHHHHT-SHHHHHHHHHHHHHHHHHHHHHHHHHHHHHHHHTTTSS-HHHHHHHHHHHHHHHHHHHHHHHHHHHHHHHHHHHHHHHHHHHHHHHHHTTSHHHHHHHHHHHTTS--STT-B-TTS-BTTT----S----S-TTT-PPTT-S--TTS---

InterPro domains:
  IPR001734 Sodium/solute symporter [PF00474] (9-196)
  IPR001734 Sodium/solute symporter [PS50283] (1-192)
  IPR038377 Sodium/glucose symporter superfamily [G3DSA:1.20.1730.10] (1-239)
  IPR050277 Sodium:Solute Symporter [PTHR48086] (3-207)

Radius of gyration: 22.25 Å; Cα contacts (8 Å, |Δi|>4): 250; chains: 1; bounding box: 57×38×63 Å

Foldseek 3Di:
DFQPDPCCFQVVVVPDDPLLVVLLVLLVQCAPCVVPVQVVCCVAQAVLSVLVVCCSVVVVVVCVVPVVVVVVQCVVVVDRDPLVVVCVVVVHNVSSVVVVVVCCVPVVVVLVVRLLVQLVVVCVVVVNPRHSVRRSVVVVVVVCVQCVGRHPVSSSVVSNVVSVVVVVVVVVVVVVVCVVQVHDVSVVVVVVVQQQFLPHPQGAAPVGTRLNHDADEADDDDPDDPPDAHRSGDGHSVGDDD